Protein AF-A0A6C0BBV5-F1 (afdb_monomer)

Structure (mmCIF, N/CA/C/O backbone):
data_AF-A0A6C0BBV5-F1
#
_entry.id   AF-A0A6C0BBV5-F1
#
loop_
_atom_site.group_PDB
_atom_site.id
_atom_site.type_symbol
_atom_site.label_atom_id
_atom_site.label_alt_id
_atom_site.label_comp_id
_atom_site.label_asym_id
_atom_site.label_entity_id
_atom_site.label_seq_id
_atom_site.pdbx_PDB_ins_code
_atom_site.Cartn_x
_atom_site.Cartn_y
_atom_site.Cartn_z
_atom_site.occupancy
_atom_site.B_iso_or_equiv
_atom_site.auth_seq_id
_atom_site.auth_comp_id
_atom_site.auth_asym_id
_atom_site.auth_atom_id
_atom_site.pdbx_PDB_model_num
ATOM 1 N N . MET A 1 1 ? 24.259 7.865 -43.104 1.00 81.81 1 MET A N 1
ATOM 2 C CA . MET A 1 1 ? 23.096 8.519 -42.465 1.00 81.81 1 MET A CA 1
ATOM 3 C C . MET A 1 1 ? 22.759 7.673 -41.254 1.00 81.81 1 MET A C 1
ATOM 5 O O . MET A 1 1 ? 22.763 6.461 -41.400 1.00 81.81 1 MET A O 1
ATOM 9 N N . THR A 1 2 ? 22.555 8.276 -40.086 1.00 92.31 2 THR A N 1
ATOM 10 C CA . THR A 1 2 ? 22.204 7.536 -38.866 1.00 92.31 2 THR A CA 1
ATOM 11 C C . THR A 1 2 ? 20.707 7.673 -38.637 1.00 92.31 2 THR A C 1
ATOM 13 O O . THR A 1 2 ? 20.188 8.787 -38.585 1.00 92.31 2 THR A O 1
ATOM 16 N N . PHE A 1 3 ? 20.027 6.541 -38.542 1.00 95.75 3 PHE A N 1
ATOM 17 C CA . PHE A 1 3 ? 18.617 6.418 -38.211 1.00 95.75 3 PHE A CA 1
ATOM 18 C C . PHE A 1 3 ? 18.474 6.193 -36.708 1.00 95.75 3 PHE A C 1
ATOM 20 O O . PHE A 1 3 ? 19.293 5.496 -36.109 1.00 95.75 3 PHE A O 1
ATOM 27 N N . THR A 1 4 ? 17.434 6.761 -36.107 1.00 94.31 4 THR A N 1
ATOM 28 C CA . THR A 1 4 ? 17.156 6.642 -34.670 1.00 94.31 4 THR A CA 1
ATOM 29 C C . THR A 1 4 ? 15.691 6.292 -34.490 1.00 94.31 4 THR A C 1
ATOM 31 O O . THR A 1 4 ? 14.823 6.944 -35.074 1.00 94.31 4 THR A O 1
ATOM 34 N N . ALA A 1 5 ? 15.404 5.290 -33.668 1.00 94.00 5 ALA A N 1
ATOM 35 C CA . ALA A 1 5 ? 14.043 4.885 -33.345 1.00 94.00 5 ALA A CA 1
ATOM 36 C C . ALA A 1 5 ? 13.905 4.601 -31.850 1.00 94.00 5 ALA A C 1
ATOM 38 O O . ALA A 1 5 ? 14.873 4.235 -31.183 1.00 94.00 5 ALA A O 1
ATOM 39 N N . SER A 1 6 ? 12.684 4.748 -31.344 1.00 94.06 6 SER A N 1
ATOM 40 C CA . SER A 1 6 ? 12.318 4.401 -29.975 1.00 94.06 6 SER A CA 1
ATOM 41 C C . SER A 1 6 ? 11.154 3.424 -29.995 1.00 94.06 6 SER A C 1
ATOM 43 O O . SER A 1 6 ? 10.250 3.552 -30.821 1.00 94.06 6 SER A O 1
ATOM 45 N N . ALA A 1 7 ? 11.164 2.474 -29.069 1.00 92.88 7 ALA A N 1
ATOM 46 C CA . ALA A 1 7 ? 10.095 1.506 -28.893 1.00 92.88 7 ALA A CA 1
ATOM 47 C C . ALA A 1 7 ? 9.804 1.285 -27.408 1.00 92.88 7 ALA A C 1
ATOM 49 O O . ALA A 1 7 ? 10.636 1.574 -26.547 1.00 92.88 7 ALA A O 1
ATOM 50 N N . SER A 1 8 ? 8.618 0.759 -27.124 1.00 92.12 8 SER A N 1
ATOM 51 C CA . SER A 1 8 ? 8.197 0.315 -25.798 1.00 92.12 8 SER A CA 1
ATOM 52 C C . SER A 1 8 ? 7.705 -1.121 -25.875 1.00 92.12 8 SER A C 1
ATOM 54 O O . SER A 1 8 ? 7.010 -1.470 -26.831 1.00 92.12 8 SER A O 1
ATOM 56 N N . ALA A 1 9 ? 8.019 -1.921 -24.865 1.00 91.38 9 ALA A N 1
ATOM 57 C CA . ALA A 1 9 ? 7.598 -3.309 -24.771 1.00 91.38 9 ALA A CA 1
ATOM 58 C C . ALA A 1 9 ? 7.110 -3.642 -23.357 1.00 91.38 9 ALA A C 1
ATOM 60 O O . ALA A 1 9 ? 7.492 -2.987 -22.383 1.00 91.38 9 ALA A O 1
ATOM 61 N N . ASN A 1 10 ? 6.271 -4.675 -23.271 1.00 89.75 10 ASN A N 1
ATOM 62 C CA . ASN A 1 10 ? 5.798 -5.239 -22.012 1.00 89.75 10 ASN A CA 1
ATOM 63 C C . ASN A 1 10 ? 6.584 -6.515 -21.718 1.00 89.75 10 ASN A C 1
ATOM 65 O O . ASN A 1 10 ? 6.716 -7.373 -22.588 1.00 89.75 10 ASN A O 1
ATOM 69 N N . GLY A 1 11 ? 7.078 -6.640 -20.496 1.00 85.12 11 GLY A N 1
ATOM 70 C CA . GLY A 1 11 ? 7.695 -7.845 -19.972 1.00 85.12 11 GLY A CA 1
ATOM 71 C C . GLY A 1 11 ? 6.807 -8.486 -18.924 1.00 85.12 11 GLY A C 1
ATOM 72 O O . GLY A 1 11 ? 6.028 -7.804 -18.254 1.00 85.12 11 GLY A O 1
ATOM 73 N N . GLU A 1 12 ? 6.933 -9.799 -18.795 1.00 89.31 12 GLU A N 1
ATOM 74 C CA . GLU A 1 12 ? 6.079 -10.625 -17.950 1.00 89.31 12 GLU A CA 1
ATOM 75 C C . GLU A 1 12 ? 6.924 -11.652 -17.195 1.00 89.31 12 GLU A C 1
ATOM 77 O O . GLU A 1 12 ? 7.788 -12.311 -17.773 1.00 89.31 12 GLU A O 1
ATOM 82 N N . ALA A 1 13 ? 6.667 -11.806 -15.900 1.00 85.50 13 ALA A N 1
ATOM 83 C CA . ALA A 1 13 ? 7.263 -12.841 -15.064 1.00 85.50 13 ALA A CA 1
ATOM 84 C C . ALA A 1 13 ? 6.239 -13.342 -14.046 1.00 85.50 13 ALA A C 1
ATOM 86 O O . ALA A 1 13 ? 5.345 -12.603 -13.648 1.00 85.50 13 ALA A O 1
ATOM 87 N N . TYR A 1 14 ? 6.371 -14.588 -13.600 1.00 79.31 14 TYR A N 1
ATOM 88 C CA . TYR A 1 14 ? 5.509 -15.142 -12.557 1.00 79.31 14 TYR A CA 1
ATOM 89 C C . TYR A 1 14 ? 6.258 -15.240 -11.229 1.00 79.31 14 TYR A C 1
ATOM 91 O O . TYR A 1 14 ? 7.427 -15.626 -11.181 1.00 79.31 14 TYR A O 1
ATOM 99 N N . THR A 1 15 ? 5.569 -14.922 -10.137 1.00 76.62 15 THR A N 1
ATOM 100 C CA . THR A 1 15 ? 6.023 -15.257 -8.782 1.00 76.62 15 THR A CA 1
ATOM 101 C C . THR A 1 15 ? 5.904 -16.769 -8.534 1.00 76.62 15 THR A C 1
ATOM 103 O O . THR A 1 15 ? 5.226 -17.483 -9.274 1.00 76.62 15 THR A O 1
ATOM 106 N N . LYS A 1 16 ? 6.524 -17.277 -7.461 1.00 74.06 16 LYS A N 1
ATOM 107 C CA . LYS A 1 16 ? 6.413 -18.680 -7.008 1.00 74.06 16 LYS A CA 1
ATOM 108 C C . LYS A 1 16 ? 4.969 -19.088 -6.693 1.00 74.06 16 LYS A C 1
ATOM 110 O O . LYS A 1 16 ? 4.628 -20.256 -6.818 1.00 74.06 16 LYS A O 1
ATOM 115 N N . GLU A 1 17 ? 4.130 -18.114 -6.349 1.00 70.44 17 GLU A N 1
ATOM 116 C CA . GLU A 1 17 ? 2.695 -18.270 -6.084 1.00 70.44 17 GLU A CA 1
ATOM 117 C C . GLU A 1 17 ? 1.833 -18.130 -7.358 1.00 70.44 17 GLU A C 1
ATOM 119 O O . GLU A 1 17 ? 0.630 -17.890 -7.278 1.00 70.44 17 GLU A O 1
ATOM 124 N N . ASN A 1 18 ? 2.432 -18.248 -8.551 1.00 75.19 18 ASN A N 1
ATOM 125 C CA . ASN A 1 18 ? 1.766 -18.111 -9.853 1.00 75.19 18 ASN A CA 1
ATOM 126 C C . ASN A 1 18 ? 1.055 -16.764 -10.070 1.00 75.19 18 ASN A C 1
ATOM 128 O O . ASN A 1 18 ? 0.044 -16.694 -10.773 1.00 75.19 18 ASN A O 1
ATOM 132 N N . VAL A 1 19 ? 1.595 -15.671 -9.525 1.00 71.94 19 VAL A N 1
ATOM 133 C CA . VAL A 1 19 ? 1.080 -14.330 -9.826 1.00 71.94 19 VAL A CA 1
ATOM 134 C C . VAL A 1 19 ? 1.888 -13.679 -10.938 1.00 71.94 19 VAL A C 1
ATOM 136 O O . VAL A 1 19 ? 3.109 -13.593 -10.847 1.00 71.94 19 VAL A O 1
ATOM 139 N N . LEU A 1 20 ? 1.194 -13.196 -11.969 1.00 77.38 20 LEU A N 1
ATOM 140 C CA . LEU A 1 20 ? 1.792 -12.458 -13.077 1.00 77.38 20 LEU A CA 1
ATOM 141 C C . LEU A 1 20 ? 2.225 -11.054 -12.629 1.00 77.38 20 LEU A C 1
ATOM 143 O O . LEU A 1 20 ? 1.410 -10.265 -12.148 1.00 77.38 20 LEU A O 1
ATOM 147 N N . VAL A 1 21 ? 3.497 -10.744 -12.838 1.00 76.00 21 VAL A N 1
ATOM 148 C CA . VAL A 1 21 ? 4.131 -9.436 -12.675 1.00 76.00 21 VAL A CA 1
ATOM 149 C C . VAL A 1 21 ? 4.452 -8.904 -14.064 1.00 76.00 21 VAL A C 1
ATOM 151 O O . VAL A 1 21 ? 5.111 -9.577 -14.854 1.00 76.00 21 VAL A O 1
ATOM 154 N N . THR A 1 22 ? 3.985 -7.695 -14.362 1.00 81.44 22 THR A N 1
ATOM 155 C CA . THR A 1 22 ? 4.204 -7.047 -15.658 1.00 81.44 22 THR A CA 1
ATOM 156 C C . THR A 1 22 ? 5.032 -5.780 -15.496 1.00 81.44 22 THR A C 1
ATOM 158 O O . THR A 1 22 ? 4.737 -4.965 -14.618 1.00 81.44 22 THR A O 1
ATOM 161 N N . ALA A 1 23 ? 5.999 -5.558 -16.380 1.00 77.38 23 ALA A N 1
ATOM 162 C CA . ALA A 1 23 ? 6.770 -4.320 -16.450 1.00 77.38 23 ALA A CA 1
ATOM 163 C C . ALA A 1 23 ? 6.709 -3.728 -17.859 1.00 77.38 23 ALA A C 1
ATOM 165 O O . ALA A 1 23 ? 6.577 -4.454 -18.839 1.00 77.38 23 ALA A O 1
ATOM 166 N N . VAL A 1 24 ? 6.804 -2.403 -17.964 1.00 86.81 24 VAL A N 1
ATOM 167 C CA . VAL A 1 24 ? 6.844 -1.700 -19.252 1.00 86.81 24 VAL A CA 1
ATOM 168 C C . VAL A 1 24 ? 8.147 -0.928 -19.322 1.00 86.81 24 VAL A C 1
ATOM 170 O O . VAL A 1 24 ? 8.406 -0.095 -18.453 1.00 86.81 24 VAL A O 1
ATOM 173 N N . SER A 1 25 ? 8.932 -1.182 -20.364 1.00 85.00 25 SER A N 1
ATOM 174 C CA . SER A 1 25 ? 10.196 -0.485 -20.604 1.00 85.00 25 SER A CA 1
ATOM 175 C C . SER A 1 25 ? 10.217 0.107 -22.001 1.00 85.00 25 SER A C 1
ATOM 177 O O . SER A 1 25 ? 9.599 -0.412 -22.932 1.00 85.00 25 SER A O 1
ATOM 179 N N . SER A 1 26 ? 10.937 1.214 -22.149 1.00 88.69 26 SER A N 1
ATOM 180 C CA . SER A 1 26 ? 11.172 1.859 -23.436 1.00 88.69 26 SER A CA 1
ATOM 181 C C . SER A 1 26 ? 12.659 2.002 -23.694 1.00 88.69 26 SER A C 1
ATOM 183 O O . SER A 1 26 ? 13.407 2.355 -22.782 1.00 88.69 26 SER A O 1
ATOM 185 N N . ALA A 1 27 ? 13.066 1.801 -24.939 1.00 91.44 27 ALA A N 1
ATOM 186 C CA . ALA A 1 27 ? 14.447 1.948 -25.358 1.00 91.44 27 ALA A CA 1
ATOM 187 C C . ALA A 1 27 ? 14.542 2.731 -26.667 1.00 91.44 27 ALA A C 1
ATOM 189 O O . ALA A 1 27 ? 13.614 2.740 -27.478 1.00 91.44 27 ALA A O 1
ATOM 190 N N . THR A 1 28 ? 15.686 3.381 -26.862 1.00 92.62 28 THR A N 1
ATOM 191 C CA . THR A 1 28 ? 16.035 4.093 -28.093 1.00 92.62 28 THR A CA 1
ATOM 192 C C . THR A 1 28 ? 17.301 3.474 -28.653 1.00 92.62 28 THR A C 1
ATOM 194 O O . THR A 1 28 ? 18.279 3.321 -27.924 1.00 92.62 28 THR A O 1
ATOM 197 N N . ALA A 1 29 ? 17.291 3.143 -29.939 1.00 94.00 29 ALA A N 1
ATOM 198 C CA . ALA A 1 29 ? 18.440 2.583 -30.633 1.00 94.00 29 ALA A CA 1
ATOM 199 C C . ALA A 1 29 ? 18.724 3.349 -31.926 1.00 94.00 29 ALA A C 1
ATOM 201 O O . ALA A 1 29 ? 17.851 4.010 -32.498 1.00 94.00 29 ALA A O 1
ATOM 202 N N . THR A 1 30 ? 19.972 3.257 -32.379 1.00 94.00 30 THR A N 1
ATOM 203 C CA . THR A 1 30 ? 20.426 3.839 -33.639 1.00 94.00 30 THR A CA 1
ATOM 204 C C . THR A 1 30 ? 20.869 2.757 -34.618 1.00 94.00 30 THR A C 1
ATOM 206 O O . THR A 1 30 ? 21.296 1.665 -34.234 1.00 94.00 30 THR A O 1
ATOM 209 N N . SER A 1 31 ? 20.767 3.064 -35.908 1.00 93.94 31 SER A N 1
ATOM 210 C CA . SER A 1 31 ? 21.241 2.213 -36.995 1.00 93.94 31 SER A CA 1
ATOM 211 C C . SER A 1 31 ? 21.831 3.044 -38.123 1.00 93.94 31 SER A C 1
ATOM 213 O O . SER A 1 31 ? 21.355 4.133 -38.425 1.00 93.94 31 SER A O 1
ATOM 215 N N . GLU A 1 32 ? 22.850 2.516 -38.788 1.00 96.44 32 GLU A N 1
ATOM 216 C CA . GLU A 1 32 ? 23.361 3.075 -40.043 1.00 96.44 32 GLU A CA 1
ATOM 217 C C . GLU A 1 32 ? 22.721 2.421 -41.280 1.00 96.44 32 GLU A C 1
ATOM 219 O O . GLU A 1 32 ? 22.976 2.852 -42.403 1.00 96.44 32 GLU A O 1
ATOM 224 N N . ILE A 1 33 ? 21.886 1.393 -41.077 1.00 94.56 33 ILE A N 1
ATOM 225 C CA . ILE A 1 33 ? 21.276 0.575 -42.131 1.00 94.56 33 ILE A CA 1
ATOM 226 C C . ILE A 1 33 ? 19.948 1.190 -42.578 1.00 94.56 33 ILE A C 1
ATOM 228 O O . ILE A 1 33 ? 19.803 1.581 -43.736 1.00 94.56 33 ILE A O 1
ATOM 232 N N . SER A 1 34 ? 18.967 1.276 -41.676 1.00 95.50 34 SER A N 1
ATOM 233 C CA . SER A 1 34 ? 17.632 1.801 -41.976 1.00 95.50 34 SER A CA 1
ATOM 234 C C . SER A 1 34 ? 16.883 2.216 -40.705 1.00 95.50 34 SER A C 1
ATOM 236 O O . SER A 1 34 ? 17.273 1.876 -39.587 1.00 95.50 34 SER A O 1
ATOM 238 N N . GLN A 1 35 ? 15.771 2.935 -40.882 1.00 94.88 35 GLN A N 1
ATOM 239 C CA . GLN A 1 35 ? 14.845 3.247 -39.789 1.00 94.88 35 GLN A CA 1
ATOM 240 C C . GLN A 1 35 ? 14.201 1.986 -39.192 1.00 94.88 35 GLN A C 1
ATOM 242 O O . GLN A 1 35 ? 13.928 1.952 -37.996 1.00 94.88 35 GLN A O 1
ATOM 247 N N . GLU A 1 36 ? 13.975 0.958 -40.010 1.00 96.12 36 GLU A N 1
ATOM 248 C CA . GLU A 1 36 ? 13.363 -0.303 -39.583 1.00 96.12 36 GLU A CA 1
ATOM 249 C C . GLU A 1 36 ? 14.333 -1.141 -38.740 1.00 96.12 36 GLU A C 1
ATOM 251 O O . GLU A 1 36 ? 13.947 -1.623 -37.681 1.00 96.12 36 GLU A O 1
ATOM 256 N N . ASP A 1 37 ? 15.620 -1.179 -39.107 1.00 94.88 37 ASP A N 1
ATOM 257 C CA . ASP A 1 37 ? 16.668 -1.813 -38.290 1.00 94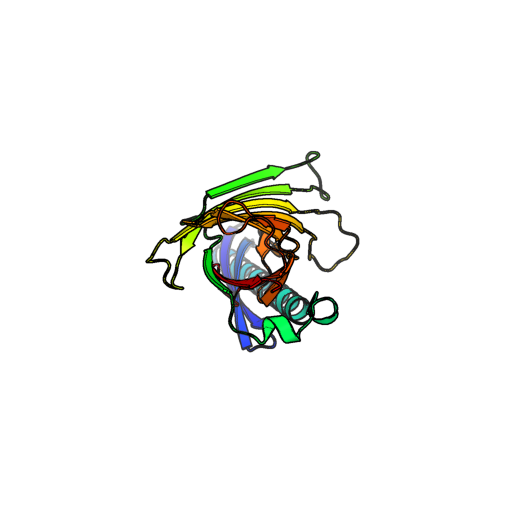.88 37 ASP A CA 1
ATOM 258 C C . ASP A 1 37 ? 16.871 -1.080 -36.949 1.00 94.88 37 ASP A C 1
ATOM 260 O O . ASP A 1 37 ? 17.034 -1.712 -35.905 1.00 94.88 37 ASP A O 1
ATOM 264 N N . ALA A 1 38 ? 16.808 0.260 -36.937 1.00 94.25 38 ALA A N 1
ATOM 265 C CA . ALA A 1 38 ? 16.833 1.023 -35.685 1.00 94.25 38 ALA A CA 1
ATOM 266 C C . ALA A 1 38 ? 15.623 0.696 -34.790 1.00 94.25 38 ALA A C 1
ATOM 268 O O . ALA A 1 38 ? 15.767 0.625 -33.568 1.00 94.25 38 ALA A O 1
ATOM 269 N N . LEU A 1 39 ? 14.439 0.496 -35.382 1.00 95.81 39 LEU A N 1
ATOM 270 C CA . LEU A 1 39 ? 13.219 0.158 -34.648 1.00 95.81 39 LEU A CA 1
ATOM 271 C C . LEU A 1 39 ? 13.269 -1.265 -34.085 1.00 95.81 39 LEU A C 1
ATOM 273 O O . LEU A 1 39 ? 12.932 -1.450 -32.919 1.00 95.81 39 LEU A O 1
ATOM 277 N N . GLU A 1 40 ? 13.731 -2.242 -34.864 1.00 95.75 40 GLU A N 1
ATOM 278 C CA . GLU A 1 40 ? 13.896 -3.628 -34.412 1.00 95.75 40 GLU A CA 1
ATOM 279 C C . GLU A 1 40 ? 14.868 -3.707 -33.227 1.00 95.75 40 GLU A C 1
ATOM 281 O O . GLU A 1 40 ? 14.537 -4.282 -32.188 1.00 95.75 40 GLU A O 1
ATOM 286 N N . LYS A 1 41 ? 16.012 -3.013 -33.312 1.00 95.56 41 LYS A N 1
ATOM 287 C CA . LYS A 1 41 ? 16.967 -2.892 -32.196 1.00 95.56 41 LYS A CA 1
ATOM 288 C C . LYS A 1 41 ? 16.348 -2.241 -30.962 1.00 95.56 41 LYS A C 1
ATOM 290 O O . LYS A 1 41 ? 16.569 -2.711 -29.847 1.00 95.56 41 LYS A O 1
ATOM 295 N N . ALA A 1 42 ? 15.571 -1.172 -31.145 1.00 93.25 42 ALA A N 1
ATOM 296 C CA . ALA A 1 42 ? 14.881 -0.508 -30.043 1.00 93.25 42 ALA A CA 1
ATOM 297 C C . ALA A 1 42 ? 13.826 -1.425 -29.402 1.00 93.25 42 ALA A C 1
ATOM 299 O O . ALA A 1 42 ? 13.708 -1.445 -28.179 1.00 93.25 42 ALA A O 1
ATOM 300 N N . MET A 1 43 ? 13.088 -2.208 -30.198 1.00 95.19 43 MET A N 1
ATOM 301 C CA . MET A 1 43 ? 12.096 -3.170 -29.705 1.00 95.19 43 MET A CA 1
ATOM 302 C C . MET A 1 43 ? 12.744 -4.316 -28.930 1.00 95.19 43 MET A C 1
ATOM 304 O O . MET A 1 43 ? 12.281 -4.628 -27.836 1.00 95.19 43 MET A O 1
ATOM 308 N N . MET A 1 44 ? 13.821 -4.908 -29.454 1.00 94.38 44 MET A N 1
ATOM 309 C CA . MET A 1 44 ? 14.557 -5.973 -28.764 1.00 94.38 44 MET A CA 1
ATOM 310 C C . MET A 1 44 ? 15.081 -5.499 -27.407 1.00 94.38 44 MET A C 1
ATOM 312 O O . MET A 1 44 ? 14.837 -6.154 -26.397 1.00 94.38 44 MET A O 1
ATOM 316 N N . LEU A 1 45 ? 15.724 -4.326 -27.372 1.00 91.81 45 LEU A N 1
ATOM 317 C CA . LEU A 1 45 ? 16.257 -3.754 -26.137 1.00 91.81 45 LEU A CA 1
ATOM 318 C C . LEU A 1 45 ? 15.142 -3.390 -25.144 1.00 91.81 45 LEU A C 1
ATOM 320 O O . LEU A 1 45 ? 15.266 -3.644 -23.949 1.00 91.81 45 LEU A O 1
ATOM 324 N N . ALA A 1 46 ? 14.028 -2.824 -25.622 1.00 89.06 46 ALA A N 1
ATOM 325 C CA . ALA A 1 46 ? 12.876 -2.532 -24.773 1.00 89.06 46 ALA A CA 1
ATOM 326 C C . ALA A 1 46 ? 12.277 -3.814 -24.170 1.00 89.06 46 ALA A C 1
ATOM 328 O O . ALA A 1 46 ? 11.915 -3.815 -22.995 1.00 89.06 46 ALA A O 1
ATOM 329 N N . GLN A 1 47 ? 12.195 -4.899 -24.948 1.00 93.44 47 GLN A N 1
ATOM 330 C CA . GLN A 1 47 ? 11.663 -6.187 -24.500 1.00 93.44 47 GLN A CA 1
ATOM 331 C C . GLN A 1 47 ? 12.575 -6.860 -23.472 1.00 93.44 47 GLN A C 1
ATOM 333 O O . GLN A 1 47 ? 12.081 -7.367 -22.466 1.00 93.44 47 GLN A O 1
ATOM 338 N N . GLU A 1 48 ? 13.889 -6.846 -23.701 1.00 91.00 48 GLU A N 1
ATOM 339 C CA . GLU A 1 48 ? 14.889 -7.359 -22.761 1.00 91.00 48 GLU A CA 1
ATOM 340 C C . GLU A 1 48 ? 14.792 -6.628 -21.418 1.00 91.00 48 GLU A C 1
ATOM 342 O O . GLU A 1 48 ? 14.542 -7.262 -20.394 1.00 91.00 48 GLU A O 1
ATOM 347 N N . LEU A 1 49 ? 14.833 -5.291 -21.432 1.00 84.62 49 LEU A N 1
ATOM 348 C CA . LEU A 1 49 ? 14.712 -4.470 -20.224 1.00 84.62 49 LEU A CA 1
ATOM 349 C C . LEU A 1 49 ? 13.380 -4.677 -19.494 1.00 84.62 49 LEU A C 1
ATOM 351 O O . LEU A 1 49 ? 13.332 -4.654 -18.261 1.00 84.62 49 LEU A O 1
ATOM 355 N N . ALA A 1 50 ? 12.276 -4.829 -20.231 1.00 83.19 50 ALA A N 1
ATOM 356 C CA . ALA A 1 50 ? 10.970 -5.081 -19.632 1.00 83.19 50 ALA A CA 1
ATOM 357 C C . ALA A 1 50 ? 10.926 -6.462 -18.959 1.00 83.19 50 ALA A C 1
ATOM 359 O O . ALA A 1 50 ? 10.425 -6.580 -17.841 1.00 83.19 50 ALA A O 1
ATOM 360 N N . ASN A 1 51 ? 11.490 -7.494 -19.595 1.00 85.62 51 ASN A N 1
ATOM 361 C CA . ASN A 1 51 ? 11.567 -8.842 -19.029 1.00 85.62 51 ASN A CA 1
ATOM 362 C C . ASN A 1 51 ? 12.477 -8.892 -17.799 1.00 85.62 51 ASN A C 1
ATOM 364 O O . ASN A 1 51 ? 12.076 -9.440 -16.775 1.00 85.62 51 ASN A O 1
ATOM 368 N N . GLU A 1 52 ? 13.664 -8.287 -17.861 1.00 82.50 52 GLU A N 1
ATOM 369 C CA . GLU A 1 52 ? 14.577 -8.204 -16.715 1.00 82.50 52 GLU A CA 1
ATOM 370 C C . GLU A 1 52 ? 13.923 -7.502 -15.525 1.00 82.50 52 GLU A C 1
ATOM 372 O 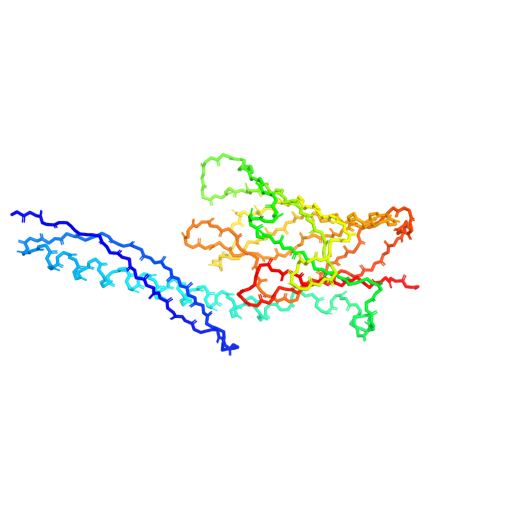O . GLU A 1 52 ? 14.002 -7.992 -14.399 1.00 82.50 52 GLU A O 1
ATOM 377 N N . THR A 1 53 ? 13.213 -6.398 -15.777 1.00 76.12 53 THR A N 1
ATOM 378 C CA . THR A 1 53 ? 12.480 -5.670 -14.731 1.00 76.12 53 THR A CA 1
ATOM 379 C C . THR A 1 53 ? 11.374 -6.535 -14.128 1.00 76.12 53 THR A C 1
ATOM 381 O O . THR A 1 53 ? 11.271 -6.620 -12.908 1.00 76.12 53 THR A O 1
ATOM 384 N N . ALA A 1 54 ? 10.571 -7.213 -14.955 1.00 73.06 54 ALA A N 1
ATOM 385 C CA . ALA A 1 54 ? 9.501 -8.083 -14.469 1.00 73.06 54 ALA A CA 1
ATOM 386 C C . ALA A 1 54 ? 10.051 -9.253 -13.633 1.00 73.06 54 ALA A C 1
ATOM 388 O O . ALA A 1 54 ? 9.499 -9.567 -12.579 1.00 73.06 54 ALA A O 1
ATOM 389 N N . ILE A 1 55 ? 11.158 -9.869 -14.065 1.00 80.38 55 ILE A N 1
ATOM 390 C CA . ILE A 1 55 ? 11.836 -10.954 -13.337 1.00 80.38 55 ILE A CA 1
ATOM 391 C C . ILE A 1 55 ? 12.408 -10.446 -12.012 1.00 80.38 55 ILE A C 1
ATOM 393 O O . ILE A 1 55 ? 12.240 -11.104 -10.985 1.00 80.38 55 ILE A O 1
ATOM 397 N N . TYR A 1 56 ? 13.071 -9.288 -12.021 1.00 76.50 56 TYR A N 1
ATOM 398 C CA . TYR A 1 56 ? 13.592 -8.661 -10.810 1.00 76.50 56 TYR A CA 1
ATOM 399 C C . TYR A 1 56 ? 12.467 -8.389 -9.805 1.00 76.50 56 TYR A C 1
ATOM 401 O O . TYR A 1 56 ? 12.546 -8.852 -8.667 1.00 76.50 56 TYR A O 1
ATOM 409 N N . ASP A 1 57 ? 11.384 -7.739 -10.239 1.00 71.38 57 ASP A N 1
ATOM 410 C CA . ASP A 1 57 ? 10.223 -7.444 -9.394 1.00 71.38 57 ASP A CA 1
ATOM 411 C C . ASP A 1 57 ? 9.582 -8.740 -8.852 1.00 71.38 57 ASP A C 1
ATOM 413 O O . ASP A 1 57 ? 9.266 -8.830 -7.663 1.00 71.38 57 ASP A O 1
ATOM 417 N N . ALA A 1 58 ? 9.446 -9.783 -9.680 1.00 75.56 58 ALA A N 1
ATOM 418 C CA . ALA A 1 58 ? 8.932 -11.084 -9.249 1.00 75.56 58 ALA A CA 1
ATOM 419 C C . ALA A 1 58 ? 9.839 -11.762 -8.207 1.00 75.56 58 ALA A C 1
ATOM 421 O O . ALA A 1 58 ? 9.335 -12.338 -7.241 1.00 75.56 58 ALA A O 1
ATOM 422 N N . ASN A 1 59 ? 11.163 -11.677 -8.360 1.00 75.12 59 ASN A N 1
ATOM 423 C CA . ASN A 1 59 ? 12.122 -12.215 -7.393 1.00 75.12 59 ASN A CA 1
ATOM 424 C C . ASN A 1 59 ? 12.078 -11.460 -6.066 1.00 75.12 59 ASN A C 1
ATOM 426 O O . ASN A 1 59 ? 12.024 -12.101 -5.019 1.00 75.12 59 ASN A O 1
ATOM 430 N N . VAL A 1 60 ? 11.994 -10.131 -6.099 1.00 67.38 60 VAL A N 1
ATOM 431 C CA . VAL A 1 60 ? 11.818 -9.317 -4.890 1.00 67.38 60 VAL A CA 1
ATOM 432 C C . VAL A 1 60 ? 10.511 -9.679 -4.180 1.00 67.38 60 VAL A C 1
ATOM 434 O O . VAL A 1 60 ? 10.509 -9.852 -2.964 1.00 67.38 60 VAL A O 1
ATOM 437 N N . ILE A 1 61 ? 9.403 -9.874 -4.907 1.00 66.50 61 ILE A N 1
ATOM 438 C CA . ILE A 1 61 ? 8.136 -10.343 -4.313 1.00 66.50 61 ILE A CA 1
ATOM 439 C C . ILE A 1 61 ? 8.296 -11.743 -3.700 1.00 66.50 61 ILE A C 1
ATOM 441 O O . ILE A 1 61 ? 7.796 -11.993 -2.604 1.00 66.50 61 ILE A O 1
ATOM 445 N N . ASN A 1 62 ? 8.997 -12.660 -4.370 1.00 69.44 62 ASN A N 1
ATOM 446 C CA . ASN A 1 62 ? 9.259 -14.009 -3.856 1.00 69.44 62 ASN A CA 1
ATOM 447 C C . ASN A 1 62 ? 10.110 -14.000 -2.580 1.00 69.44 62 ASN A C 1
ATOM 449 O O . ASN A 1 62 ? 9.854 -14.775 -1.661 1.00 69.44 62 ASN A O 1
ATOM 453 N N . GLU A 1 63 ? 11.129 -13.146 -2.518 1.00 64.69 63 GLU A N 1
ATOM 454 C CA . GLU A 1 63 ? 11.940 -12.958 -1.315 1.00 64.69 63 GLU A CA 1
ATOM 455 C C . GLU A 1 63 ? 11.095 -12.340 -0.205 1.00 64.69 63 GLU A C 1
ATOM 457 O O . GLU A 1 63 ? 11.070 -12.837 0.917 1.00 64.69 63 GLU A O 1
ATOM 462 N N . ALA A 1 64 ? 10.305 -11.325 -0.522 1.00 56.72 64 ALA A N 1
ATOM 463 C CA . ALA A 1 64 ? 9.551 -10.600 0.478 1.00 56.72 64 ALA A CA 1
ATOM 464 C C . ALA A 1 64 ? 8.345 -11.374 1.040 1.00 56.72 64 ALA A C 1
ATOM 466 O O . ALA A 1 64 ? 8.033 -11.245 2.218 1.00 56.72 64 ALA A O 1
ATOM 467 N N . THR A 1 65 ? 7.709 -12.238 0.245 1.00 56.66 65 THR A N 1
ATOM 468 C CA . THR A 1 65 ? 6.685 -13.188 0.728 1.00 56.66 65 THR A CA 1
ATOM 469 C C . THR A 1 65 ? 7.275 -14.294 1.606 1.00 56.66 65 THR A C 1
ATOM 471 O O . THR A 1 65 ? 6.572 -14.832 2.458 1.00 56.66 65 THR A O 1
ATOM 474 N N . SER A 1 66 ? 8.568 -14.608 1.453 1.00 53.31 66 SER A N 1
ATOM 475 C CA . SER A 1 66 ? 9.289 -15.517 2.357 1.00 53.31 66 SER A CA 1
ATOM 476 C C . SER A 1 66 ? 9.725 -14.850 3.668 1.00 53.31 66 SER A C 1
ATOM 478 O O . SER A 1 66 ? 9.957 -15.534 4.666 1.00 53.31 66 SER A O 1
ATOM 480 N N . ILE A 1 67 ? 9.765 -13.515 3.697 1.00 48.09 67 ILE A N 1
ATOM 481 C CA . ILE A 1 67 ? 9.971 -12.712 4.901 1.00 48.09 67 ILE A CA 1
ATOM 482 C C . ILE A 1 67 ? 8.620 -12.603 5.630 1.00 48.09 67 ILE A C 1
ATOM 484 O O . ILE A 1 67 ? 7.914 -11.600 5.578 1.00 48.09 67 ILE A O 1
ATOM 488 N N . SER A 1 68 ? 8.237 -13.675 6.325 1.00 46.81 68 SER A N 1
ATOM 489 C CA . SER A 1 68 ? 7.218 -13.616 7.379 1.00 46.81 68 SER A CA 1
ATOM 490 C C . SER A 1 68 ? 7.807 -12.831 8.553 1.00 46.81 68 SER A C 1
ATOM 492 O O . SER A 1 68 ? 8.404 -13.416 9.456 1.00 46.81 68 SER A O 1
ATOM 494 N N . THR A 1 69 ? 7.708 -11.503 8.533 1.00 49.03 69 THR A N 1
ATOM 495 C CA . THR A 1 69 ? 8.535 -10.667 9.415 1.00 49.03 69 THR A CA 1
ATOM 496 C C . THR A 1 69 ? 8.145 -10.623 10.879 1.00 49.03 69 THR A C 1
ATOM 498 O O . THR A 1 69 ? 8.894 -10.008 11.619 1.00 49.03 69 THR A O 1
ATOM 501 N N . ASP A 1 70 ? 7.042 -11.215 11.349 1.00 47.44 70 ASP A N 1
ATOM 502 C CA . ASP A 1 70 ? 6.691 -10.983 12.759 1.00 47.44 70 ASP A CA 1
ATOM 503 C C . ASP A 1 70 ? 5.745 -11.991 13.426 1.00 47.44 70 ASP A C 1
ATOM 505 O O . ASP A 1 70 ? 5.351 -11.768 14.560 1.00 47.44 70 ASP A O 1
ATOM 509 N N . LEU A 1 71 ? 5.367 -13.123 12.826 1.00 48.22 71 LEU A N 1
ATOM 510 C CA . LEU A 1 71 ? 4.417 -14.024 13.510 1.00 48.22 71 LEU A CA 1
ATOM 511 C C . LEU A 1 71 ? 4.951 -14.593 14.841 1.00 48.22 71 LEU A C 1
ATOM 513 O O . LEU A 1 71 ? 4.161 -14.822 15.749 1.00 48.22 71 LEU A O 1
ATOM 517 N N . GLU A 1 72 ? 6.268 -14.758 14.997 1.00 45.47 72 GLU A N 1
ATOM 518 C CA . GLU A 1 72 ? 6.870 -15.325 16.218 1.00 45.47 72 GLU A CA 1
ATOM 519 C C . GLU A 1 72 ? 6.887 -14.355 17.417 1.00 45.47 72 GLU A C 1
ATOM 521 O O . GLU A 1 72 ? 6.895 -14.800 18.564 1.00 45.47 72 GLU A O 1
ATOM 526 N N . ASN A 1 73 ? 6.851 -13.037 17.178 1.00 47.47 73 ASN A N 1
ATOM 527 C CA . ASN A 1 73 ? 6.874 -12.014 18.238 1.00 47.47 73 ASN A CA 1
ATOM 528 C C . ASN A 1 73 ? 5.481 -11.638 18.754 1.00 47.47 73 ASN A C 1
ATOM 530 O O . ASN A 1 73 ? 5.348 -10.963 19.779 1.00 47.47 73 ASN A O 1
ATOM 534 N N . TYR A 1 74 ? 4.437 -12.038 18.035 1.00 53.28 74 TYR A N 1
ATOM 535 C CA . TYR A 1 74 ? 3.061 -11.734 18.382 1.00 53.28 74 TYR A CA 1
ATOM 536 C C . TYR A 1 74 ? 2.380 -13.002 18.876 1.00 53.28 74 TYR A C 1
ATOM 538 O O . TYR A 1 74 ? 2.636 -14.103 18.402 1.00 53.28 74 TYR A O 1
ATOM 546 N N . ASN A 1 75 ? 1.498 -12.855 19.860 1.00 57.28 75 ASN A N 1
ATOM 547 C CA . ASN A 1 75 ? 0.768 -13.992 20.395 1.00 57.28 75 ASN A CA 1
ATOM 548 C C . ASN A 1 75 ? -0.233 -14.493 19.336 1.00 57.28 75 ASN A C 1
ATOM 550 O O . ASN A 1 75 ? -1.347 -13.975 19.249 1.00 57.28 75 ASN A O 1
ATOM 554 N N . VAL A 1 76 ? 0.187 -15.457 18.507 1.00 54.19 76 VAL A N 1
ATOM 555 C CA . VAL A 1 76 ? -0.539 -15.974 17.327 1.00 54.19 76 VAL A CA 1
ATOM 556 C C . VAL A 1 76 ? -1.986 -16.355 17.662 1.00 54.19 76 VAL A C 1
ATOM 558 O O . VAL A 1 76 ? -2.899 -16.077 16.894 1.00 54.19 76 VAL A O 1
ATOM 561 N N . THR A 1 77 ? -2.249 -16.838 18.878 1.00 55.62 77 THR A N 1
ATOM 562 C CA . THR A 1 77 ? -3.611 -17.171 19.328 1.00 55.62 77 THR A CA 1
ATOM 563 C C . THR A 1 77 ? -4.596 -15.991 19.301 1.00 55.62 77 THR A C 1
ATOM 565 O O . THR A 1 77 ? -5.806 -16.201 19.274 1.00 55.62 77 THR A O 1
ATOM 568 N N . GLN A 1 78 ? -4.115 -14.742 19.336 1.00 61.66 78 GLN A N 1
ATOM 569 C CA . GLN A 1 78 ? -4.969 -13.552 19.303 1.00 61.66 78 GLN A CA 1
ATOM 570 C C . GLN A 1 78 ? -5.456 -13.210 17.886 1.00 61.66 78 GLN A C 1
ATOM 572 O O . GLN A 1 78 ? -6.561 -12.690 17.744 1.00 61.66 78 GLN A O 1
ATOM 577 N N . ILE A 1 79 ? -4.671 -13.522 16.848 1.00 65.62 79 ILE A N 1
ATOM 578 C CA . ILE A 1 79 ? -5.047 -13.277 15.444 1.00 65.62 79 ILE A CA 1
ATOM 579 C C . ILE A 1 79 ? -5.938 -14.383 14.860 1.00 65.62 79 ILE A C 1
ATOM 581 O O . ILE A 1 79 ? -6.569 -14.163 13.831 1.00 65.62 79 ILE A O 1
ATOM 585 N N . ASP A 1 80 ? -6.048 -15.527 15.541 1.00 69.75 80 ASP A N 1
ATOM 586 C CA . ASP A 1 80 ? -6.981 -16.608 15.187 1.00 69.75 80 ASP A CA 1
ATOM 587 C C . ASP A 1 80 ? -8.435 -16.314 15.621 1.00 69.75 80 ASP A C 1
ATOM 589 O O . ASP A 1 80 ? -9.371 -17.024 15.249 1.00 69.75 80 ASP A O 1
ATOM 593 N N . SER A 1 81 ? -8.648 -15.263 16.420 1.00 73.69 81 SER A N 1
ATOM 594 C CA . SER A 1 81 ? -9.981 -14.776 16.795 1.00 73.69 81 SER A CA 1
ATOM 595 C C . SER A 1 81 ? -10.537 -13.809 15.741 1.00 73.69 81 SER A C 1
ATOM 597 O O . SER A 1 81 ? -9.760 -13.177 15.034 1.00 73.69 81 SER A O 1
ATOM 599 N N . PRO A 1 82 ? -11.866 -13.610 15.638 1.00 87.50 82 PRO A N 1
ATOM 600 C CA . PRO A 1 82 ? -12.419 -12.552 14.794 1.00 87.50 82 PRO A CA 1
ATOM 601 C C . PRO A 1 82 ? -11.875 -11.175 15.188 1.00 87.50 82 PRO A C 1
ATOM 603 O O . PRO A 1 82 ? -11.751 -10.872 16.376 1.00 87.50 82 PRO A O 1
ATOM 606 N N . ALA A 1 83 ? -11.592 -10.334 14.193 1.00 92.25 83 ALA A N 1
ATOM 607 C CA . ALA A 1 83 ? -11.133 -8.970 14.428 1.00 92.25 83 ALA A CA 1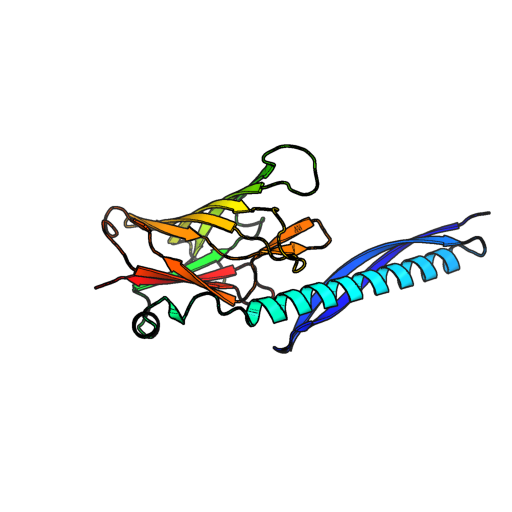
ATOM 608 C C . ALA A 1 83 ? -12.204 -8.138 15.149 1.00 92.25 83 ALA A C 1
ATOM 610 O O . ALA A 1 83 ? -13.393 -8.226 14.833 1.00 92.25 83 ALA A O 1
ATOM 611 N N . ASP A 1 84 ? -11.781 -7.281 16.079 1.00 93.19 84 ASP A N 1
ATOM 612 C CA . ASP A 1 84 ? -12.676 -6.329 16.742 1.00 93.19 84 ASP A CA 1
ATOM 613 C C . ASP A 1 84 ? -13.123 -5.222 15.773 1.00 93.19 84 ASP A C 1
ATOM 615 O O . ASP A 1 84 ? -14.226 -4.683 15.894 1.00 93.19 84 ASP A O 1
ATOM 619 N N . ILE A 1 85 ? -12.264 -4.875 14.804 1.00 94.50 85 ILE A N 1
ATOM 620 C CA . ILE A 1 85 ? -12.562 -3.937 13.714 1.00 94.50 85 ILE A CA 1
ATOM 621 C C . ILE A 1 85 ? -11.921 -4.439 12.419 1.00 94.50 85 ILE A C 1
ATOM 623 O O . ILE A 1 85 ? -10.733 -4.758 12.406 1.00 94.50 85 ILE A O 1
ATOM 627 N N . SER A 1 86 ? -12.682 -4.403 11.324 1.00 96.31 86 SER A N 1
ATOM 628 C CA . SER A 1 86 ? -12.201 -4.657 9.962 1.00 96.31 86 SER A CA 1
ATOM 629 C C . SER A 1 86 ? -12.569 -3.506 9.027 1.00 96.31 86 SER A C 1
ATOM 631 O O . SER A 1 86 ? -13.658 -2.940 9.141 1.00 96.31 86 SER A O 1
ATOM 633 N N . PHE A 1 87 ? -11.677 -3.157 8.101 1.00 97.56 87 PHE A N 1
ATOM 634 C CA . PHE A 1 87 ? -11.906 -2.115 7.095 1.00 97.56 87 PHE A CA 1
ATOM 635 C C . PHE A 1 87 ? -10.941 -2.236 5.910 1.00 97.56 87 PHE A C 1
ATOM 637 O O . PHE A 1 87 ? -9.996 -3.023 5.928 1.00 97.56 87 PHE A O 1
ATOM 644 N N . TYR A 1 88 ? -11.163 -1.410 4.891 1.00 97.94 88 TYR A N 1
ATOM 645 C CA . TYR A 1 88 ? -10.324 -1.308 3.703 1.00 97.94 88 TYR A CA 1
ATOM 646 C C . TYR A 1 88 ? -9.787 0.112 3.529 1.00 97.94 88 TYR A C 1
ATOM 648 O O . TYR A 1 88 ? -10.456 1.098 3.857 1.00 97.94 88 TYR A O 1
ATOM 656 N N . TYR A 1 89 ? -8.573 0.226 3.001 1.00 96.31 89 TYR A N 1
ATOM 657 C CA . TYR A 1 89 ? -7.968 1.500 2.608 1.00 96.31 89 TYR A CA 1
ATOM 658 C C . TYR A 1 89 ? -7.011 1.289 1.436 1.00 96.31 89 TYR A C 1
ATOM 660 O O . TYR A 1 89 ? -6.570 0.174 1.194 1.00 96.31 89 TYR A O 1
ATOM 668 N N . THR A 1 90 ? -6.690 2.339 0.682 1.00 94.12 90 THR A N 1
ATOM 669 C CA . THR A 1 90 ? -5.859 2.218 -0.528 1.00 94.12 90 THR A CA 1
ATOM 670 C C . THR A 1 90 ? -4.792 3.297 -0.585 1.00 94.12 90 THR A C 1
ATOM 672 O O . THR A 1 90 ? -5.012 4.416 -0.121 1.00 94.12 90 THR A O 1
ATOM 675 N N . THR A 1 91 ? -3.646 2.989 -1.186 1.00 89.25 91 THR A N 1
ATOM 676 C CA . THR A 1 91 ? -2.615 3.982 -1.531 1.00 89.25 91 THR A CA 1
ATOM 677 C C . THR A 1 91 ? -2.751 4.517 -2.961 1.00 89.25 91 THR A C 1
ATOM 679 O O . THR A 1 91 ? -1.873 5.243 -3.420 1.00 89.25 91 THR A O 1
ATOM 682 N N . ASN A 1 92 ? -3.836 4.188 -3.673 1.00 88.19 92 ASN A N 1
ATOM 683 C CA . ASN A 1 92 ? -4.093 4.671 -5.028 1.00 88.19 92 ASN A CA 1
ATOM 684 C C . ASN A 1 92 ? -4.140 6.204 -5.080 1.00 88.19 92 ASN A C 1
ATOM 686 O O . ASN A 1 92 ? -4.955 6.830 -4.400 1.00 88.19 92 ASN A O 1
ATOM 690 N N . LYS A 1 93 ? -3.335 6.810 -5.957 1.00 84.44 93 LYS A N 1
ATOM 691 C CA . LYS A 1 93 ? -3.253 8.270 -6.143 1.00 84.44 93 LYS A CA 1
ATOM 692 C C . LYS A 1 93 ? -4.570 8.944 -6.557 1.00 84.44 93 LYS A C 1
ATOM 694 O O . LYS A 1 93 ? -4.712 10.149 -6.392 1.00 84.44 93 LYS A O 1
ATOM 699 N N . ASN A 1 94 ? -5.519 8.189 -7.111 1.00 88.38 94 ASN A N 1
ATOM 700 C CA . ASN A 1 94 ? -6.834 8.702 -7.503 1.00 88.38 94 ASN A CA 1
ATOM 701 C C . ASN A 1 94 ? -7.807 8.789 -6.312 1.00 88.38 94 ASN A C 1
ATOM 703 O O . ASN A 1 94 ? -8.847 9.435 -6.417 1.00 88.38 94 ASN A O 1
ATOM 707 N N . VAL A 1 95 ? -7.489 8.133 -5.191 1.00 89.94 95 VAL A N 1
ATOM 708 C CA . VAL A 1 95 ? -8.331 8.062 -3.982 1.00 89.94 95 VAL A CA 1
ATOM 709 C C . VAL A 1 95 ? -7.653 8.727 -2.780 1.00 89.94 95 VAL A C 1
ATOM 711 O O . VAL A 1 95 ? -8.325 9.298 -1.920 1.00 89.94 95 VAL A O 1
ATOM 714 N N . THR A 1 96 ? -6.325 8.668 -2.736 1.00 92.94 96 THR A N 1
ATOM 715 C CA . THR A 1 96 ? -5.476 9.062 -1.612 1.00 92.94 96 THR A CA 1
ATOM 716 C C . THR A 1 96 ? -4.564 10.204 -2.037 1.00 92.94 96 THR A C 1
ATOM 718 O O . THR A 1 96 ? -3.977 10.170 -3.119 1.00 92.94 96 THR A O 1
ATOM 721 N N . SER A 1 97 ? -4.415 11.214 -1.177 1.00 92.81 97 SER A N 1
ATOM 722 C CA . SER A 1 97 ? -3.419 12.262 -1.401 1.00 92.81 97 SER A CA 1
ATOM 723 C C . SER A 1 97 ? -2.051 11.808 -0.902 1.00 92.81 97 SER A C 1
ATOM 725 O O . SER A 1 97 ? -1.946 11.114 0.112 1.00 92.81 97 SER A O 1
ATOM 727 N N . PHE A 1 98 ? -1.008 12.199 -1.630 1.00 91.31 98 PHE A N 1
ATOM 728 C CA . PHE A 1 98 ? 0.374 11.826 -1.367 1.00 91.31 98 PHE A CA 1
ATOM 729 C C . PHE A 1 98 ? 1.273 13.052 -1.468 1.00 91.31 98 PHE A C 1
ATOM 731 O O . PHE A 1 98 ? 1.205 13.804 -2.442 1.00 91.31 98 PHE A O 1
ATOM 738 N N . THR A 1 99 ? 2.143 13.231 -0.479 1.00 90.50 99 THR A N 1
ATOM 739 C CA . THR A 1 99 ? 3.251 14.185 -0.562 1.00 90.50 99 THR A CA 1
ATOM 740 C C . THR A 1 99 ? 4.552 13.512 -0.154 1.00 90.50 99 THR A C 1
ATOM 742 O O . THR A 1 99 ? 4.574 12.657 0.734 1.00 90.50 99 THR A O 1
ATOM 745 N N . GLN A 1 100 ? 5.642 13.909 -0.808 1.00 87.50 100 GLN A N 1
ATOM 746 C CA . GLN A 1 100 ? 6.982 13.428 -0.509 1.00 87.50 100 GLN A CA 1
ATOM 747 C C . GLN A 1 100 ? 7.957 14.594 -0.431 1.00 87.50 100 GLN A C 1
ATOM 749 O O . GLN A 1 100 ? 8.028 15.424 -1.337 1.00 87.50 100 GLN A O 1
ATOM 754 N N . THR A 1 101 ? 8.755 14.588 0.629 1.00 85.69 101 THR A N 1
ATOM 755 C CA . THR A 1 101 ? 9.875 15.498 0.831 1.00 85.69 101 THR A CA 1
ATOM 756 C C . THR A 1 101 ? 11.152 14.677 0.898 1.00 85.69 101 THR A C 1
ATOM 758 O O . THR A 1 101 ? 11.295 13.792 1.745 1.00 85.69 101 THR A O 1
ATOM 761 N N . LYS A 1 102 ? 12.098 14.980 0.008 1.00 82.06 102 LYS A N 1
ATOM 762 C CA . LYS A 1 102 ? 13.453 14.431 0.081 1.00 82.06 102 LYS A CA 1
ATOM 763 C C . LYS A 1 102 ? 14.152 15.007 1.305 1.00 82.06 102 LYS A C 1
ATOM 765 O O . LYS A 1 102 ? 14.212 16.227 1.462 1.00 82.06 102 LYS A O 1
ATOM 770 N N . LEU A 1 103 ? 14.669 14.144 2.167 1.00 75.81 103 LEU A N 1
ATOM 771 C CA . LEU A 1 103 ? 15.461 14.552 3.317 1.00 75.81 103 LEU A CA 1
ATOM 772 C C . LEU A 1 103 ? 16.951 14.457 2.965 1.00 75.81 103 LEU A C 1
ATOM 774 O O . LEU A 1 103 ? 17.383 13.507 2.321 1.00 75.81 103 LEU A O 1
ATOM 778 N N . TYR A 1 104 ? 17.728 15.434 3.436 1.00 69.88 104 TYR A N 1
ATOM 779 C CA . TYR A 1 104 ? 19.199 15.441 3.398 1.00 69.88 104 TYR A CA 1
ATOM 780 C C . TYR A 1 104 ? 19.891 15.591 2.019 1.00 69.88 104 TYR A C 1
ATOM 782 O O . TYR A 1 104 ? 21.092 15.361 1.928 1.00 69.88 104 TYR A O 1
ATOM 790 N N . GLY A 1 105 ? 19.201 16.110 0.992 1.00 54.38 105 GLY A N 1
ATOM 791 C CA . GLY A 1 105 ? 19.829 16.633 -0.242 1.00 54.38 105 GLY A CA 1
ATOM 792 C C . GLY A 1 105 ? 20.241 15.588 -1.297 1.00 54.38 105 GLY A C 1
ATOM 793 O O . GLY A 1 105 ? 20.183 14.395 -1.051 1.00 54.38 105 GLY A O 1
ATOM 794 N N . SER A 1 106 ? 20.622 16.054 -2.494 1.00 47.03 106 SER A N 1
ATOM 795 C CA . SER A 1 106 ? 20.815 15.265 -3.729 1.00 47.03 106 SER 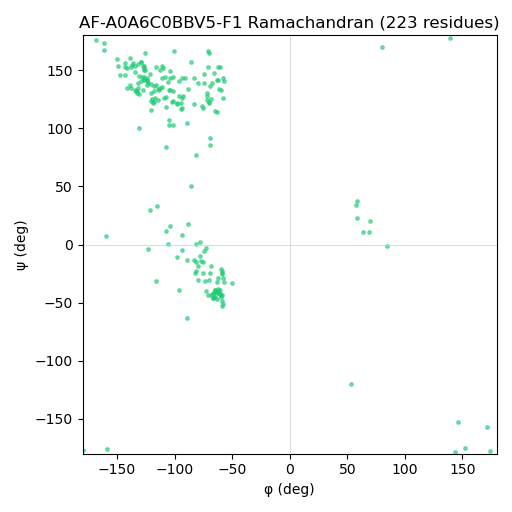A CA 1
ATOM 796 C C . SER A 1 106 ? 21.938 14.202 -3.668 1.00 47.03 106 SER A C 1
ATOM 798 O O . SER A 1 106 ? 23.110 14.580 -3.623 1.00 47.03 106 SER A O 1
ATOM 800 N N . GLY A 1 107 ? 21.612 12.902 -3.741 1.00 52.19 107 GLY A N 1
ATOM 801 C CA . GLY A 1 107 ? 22.557 11.768 -3.760 1.00 52.19 107 GLY A CA 1
ATOM 802 C C . GLY A 1 107 ? 21.909 10.365 -3.696 1.00 52.19 107 GLY A C 1
ATOM 803 O O . GLY A 1 107 ? 20.690 10.219 -3.680 1.00 52.19 107 GLY A O 1
ATOM 804 N N . SER A 1 108 ? 22.718 9.295 -3.665 1.00 53.31 108 SER A N 1
ATOM 805 C CA . SER A 1 108 ? 22.241 7.893 -3.715 1.00 53.31 108 SER A CA 1
ATOM 806 C C . SER A 1 108 ? 21.624 7.362 -2.410 1.00 53.31 108 SER A C 1
ATOM 808 O O . SER A 1 108 ? 20.925 6.352 -2.456 1.00 53.31 108 SER A O 1
ATOM 810 N N . ASN A 1 109 ? 21.823 8.052 -1.277 1.00 58.03 109 ASN A N 1
ATOM 811 C CA . ASN A 1 109 ? 21.452 7.592 0.074 1.00 58.03 109 ASN A CA 1
ATOM 812 C C . ASN A 1 109 ? 20.355 8.462 0.735 1.00 58.03 109 ASN A C 1
ATOM 814 O O . ASN A 1 109 ? 20.357 8.714 1.940 1.00 58.03 109 ASN A O 1
ATOM 818 N N . GLU A 1 110 ? 19.437 8.995 -0.072 1.00 69.31 110 GLU A N 1
ATOM 819 C CA . GLU A 1 110 ? 18.389 9.930 0.361 1.00 69.31 110 GLU A CA 1
ATOM 820 C C . GLU A 1 110 ? 17.228 9.256 1.103 1.00 69.31 110 GLU A C 1
ATOM 822 O O . GLU A 1 110 ? 16.472 8.483 0.512 1.00 69.31 110 GLU A O 1
ATOM 827 N N . SER A 1 111 ? 16.995 9.634 2.362 1.00 77.12 111 SER A N 1
ATOM 828 C CA . SER A 1 111 ? 15.747 9.274 3.046 1.00 77.12 111 SER A CA 1
ATOM 829 C C . SER A 1 111 ? 14.574 10.111 2.525 1.00 77.12 111 SER A C 1
ATOM 831 O O . SER A 1 111 ? 14.731 11.284 2.187 1.00 77.12 111 SER A O 1
ATOM 833 N N . ASN A 1 112 ? 13.376 9.534 2.481 1.00 84.50 112 ASN A N 1
ATOM 834 C CA . ASN A 1 112 ? 12.175 10.221 2.002 1.00 84.50 112 ASN A CA 1
ATOM 835 C C . ASN A 1 112 ? 11.136 10.308 3.115 1.00 84.50 112 ASN A C 1
ATOM 837 O O . ASN A 1 112 ? 10.687 9.275 3.608 1.00 84.50 112 ASN A O 1
ATOM 841 N N . LEU A 1 113 ? 10.720 11.524 3.473 1.00 87.81 113 LEU A N 1
ATOM 842 C CA . LEU A 1 113 ? 9.531 11.734 4.295 1.00 87.81 113 LEU A CA 1
ATOM 843 C C . LEU A 1 113 ? 8.311 11.698 3.383 1.00 87.81 113 LEU A C 1
ATOM 845 O O . LEU A 1 113 ? 8.199 12.507 2.463 1.00 87.81 113 LEU A O 1
ATOM 849 N N . GLN A 1 114 ? 7.396 10.777 3.641 1.00 89.94 114 GLN A N 1
ATOM 850 C CA . GLN A 1 114 ? 6.169 10.613 2.880 1.00 89.94 114 GLN A CA 1
ATOM 851 C C . GLN A 1 114 ? 4.964 10.791 3.793 1.00 89.94 114 GLN A C 1
ATOM 853 O O . GLN A 1 114 ? 4.933 10.258 4.906 1.00 89.94 114 GLN A O 1
ATOM 858 N N . THR A 1 115 ? 3.950 11.500 3.302 1.00 92.25 115 THR A N 1
ATOM 859 C CA . THR A 1 115 ? 2.638 11.521 3.943 1.00 92.25 115 THR A CA 1
ATOM 860 C C . THR A 1 115 ? 1.554 11.078 2.979 1.00 92.25 115 THR A C 1
ATOM 862 O O . THR A 1 115 ? 1.561 11.437 1.800 1.00 92.25 115 THR A O 1
ATOM 865 N N . PHE A 1 116 ? 0.625 10.286 3.501 1.00 93.94 116 PHE A N 1
ATOM 866 C CA . PHE A 1 116 ? -0.550 9.807 2.792 1.00 93.94 116 PHE A CA 1
ATOM 867 C C . PHE A 1 116 ? -1.786 10.137 3.610 1.00 93.94 116 PHE A C 1
ATOM 869 O O . PHE A 1 116 ? -1.760 10.051 4.839 1.00 93.94 116 PHE A O 1
ATOM 876 N N . ASN A 1 117 ? -2.886 10.471 2.950 1.00 95.94 117 ASN A N 1
ATOM 877 C CA . ASN A 1 117 ? -4.183 10.505 3.60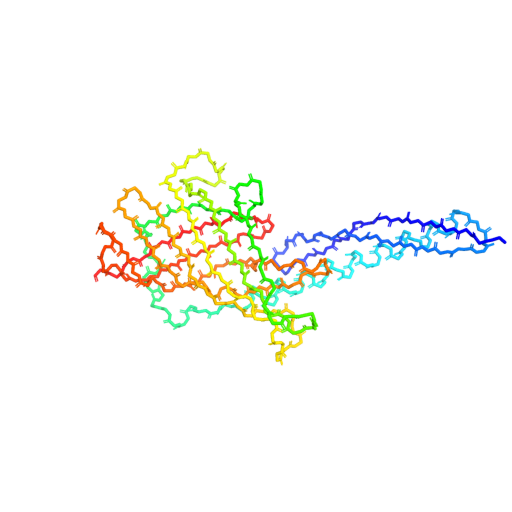7 1.00 95.94 117 ASN A CA 1
ATOM 878 C C . ASN A 1 117 ? -5.300 10.123 2.639 1.00 95.94 117 ASN A C 1
ATOM 880 O O . ASN A 1 117 ? -5.246 10.413 1.445 1.00 95.94 117 ASN A O 1
ATOM 884 N N . GLY A 1 118 ? -6.320 9.458 3.161 1.00 97.06 118 GLY A N 1
ATOM 885 C CA . GLY A 1 118 ? -7.407 8.975 2.328 1.00 97.06 118 GLY A CA 1
ATOM 886 C C . GLY A 1 118 ? -8.611 8.497 3.129 1.00 97.06 118 GLY A C 1
ATOM 887 O O . GLY A 1 118 ? -8.595 8.497 4.362 1.00 97.06 118 GLY A O 1
ATOM 888 N N . PRO A 1 119 ? -9.689 8.115 2.440 1.00 97.75 119 PRO A N 1
ATOM 889 C CA . PRO A 1 119 ? -10.865 7.509 3.055 1.00 97.75 119 PRO A CA 1
ATOM 890 C C . PRO A 1 119 ? -10.607 6.078 3.561 1.00 97.75 119 PRO A C 1
ATOM 892 O O . PRO A 1 119 ? -9.764 5.356 3.031 1.00 97.75 119 PRO A O 1
ATOM 895 N N . LEU A 1 120 ? -11.371 5.680 4.581 1.00 97.50 120 LEU A N 1
ATOM 896 C CA . LEU A 1 120 ? -11.546 4.292 5.019 1.00 97.50 120 LEU A CA 1
ATOM 897 C C . LEU A 1 120 ? -12.878 3.759 4.512 1.00 97.50 120 LEU A C 1
ATOM 899 O O . LEU A 1 120 ? -13.868 4.498 4.528 1.00 97.50 120 LEU A O 1
ATOM 903 N N . PHE A 1 121 ? -12.918 2.484 4.144 1.00 98.06 121 PHE A N 1
ATOM 904 C CA . PHE A 1 121 ? -14.087 1.841 3.554 1.00 98.06 121 PHE A CA 1
ATOM 905 C C . PHE A 1 121 ? -14.496 0.571 4.294 1.00 98.06 121 PHE A C 1
ATOM 907 O O . PHE A 1 121 ? -13.665 -0.088 4.919 1.00 98.06 121 PHE A O 1
ATOM 914 N N . LEU A 1 122 ? -15.782 0.233 4.215 1.00 96.50 122 LEU A N 1
ATOM 915 C CA . LEU A 1 122 ? -16.318 -1.014 4.765 1.00 96.50 122 LEU A CA 1
ATOM 916 C C . LEU A 1 122 ? -16.111 -2.208 3.822 1.00 96.50 122 LEU A C 1
ATOM 918 O O . LEU A 1 122 ? -16.060 -3.347 4.276 1.00 96.50 122 LEU A O 1
ATOM 922 N N . ASP A 1 123 ? -15.980 -1.946 2.523 1.00 95.12 123 ASP A N 1
ATOM 923 C CA . ASP A 1 123 ? -15.937 -2.945 1.460 1.00 95.12 123 ASP A CA 1
ATOM 924 C C . ASP A 1 123 ? -14.718 -2.781 0.540 1.00 95.12 123 ASP A C 1
ATOM 926 O O . ASP A 1 123 ? -14.198 -1.680 0.342 1.00 95.12 123 ASP A O 1
ATOM 930 N N . ALA A 1 124 ? -14.301 -3.890 -0.076 1.00 92.94 124 ALA A N 1
ATOM 931 C CA . ALA A 1 124 ? -13.172 -3.931 -1.005 1.00 92.94 124 ALA A CA 1
ATOM 932 C C . ALA A 1 124 ? -13.431 -3.181 -2.326 1.00 92.94 124 ALA A C 1
ATOM 934 O O . ALA A 1 124 ? -12.480 -2.831 -3.016 1.00 92.94 124 ALA A O 1
ATOM 935 N N . ALA A 1 125 ? -14.695 -2.909 -2.677 1.00 93.88 125 ALA A N 1
ATOM 936 C CA . ALA A 1 125 ? -15.046 -2.107 -3.851 1.00 93.88 125 ALA A CA 1
ATOM 937 C C . ALA A 1 125 ? -14.945 -0.591 -3.586 1.00 93.88 125 ALA A C 1
ATOM 939 O O . ALA A 1 125 ? -15.182 0.209 -4.491 1.00 93.88 125 ALA A O 1
ATOM 940 N N . LEU A 1 126 ? -14.554 -0.194 -2.367 1.00 95.31 126 LEU A N 1
ATOM 941 C CA . LEU A 1 126 ? -14.335 1.191 -1.948 1.00 95.31 126 LEU A CA 1
ATOM 942 C C . LEU A 1 126 ? -15.586 2.071 -2.104 1.00 95.31 126 LEU A C 1
AT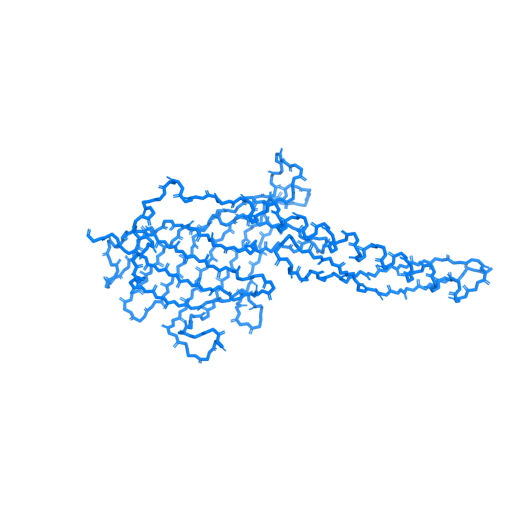OM 944 O O . LEU A 1 126 ? -15.500 3.250 -2.461 1.00 95.31 126 LEU A O 1
ATOM 948 N N . THR A 1 127 ? -16.764 1.509 -1.832 1.00 95.75 127 THR A N 1
ATOM 949 C CA . THR A 1 127 ? -18.042 2.199 -2.059 1.00 95.75 127 THR A CA 1
ATOM 950 C C . THR A 1 127 ? -18.584 2.876 -0.803 1.00 95.75 127 THR A C 1
ATOM 952 O O . THR A 1 127 ? -19.062 4.013 -0.869 1.00 95.75 127 THR A O 1
ATOM 955 N N . GLN A 1 128 ? -18.461 2.243 0.365 1.00 96.88 128 GLN A N 1
ATOM 956 C CA . GLN A 1 128 ? -19.004 2.754 1.620 1.00 96.88 128 GLN A CA 1
ATOM 957 C C . GLN A 1 128 ? -17.912 3.331 2.522 1.00 96.88 128 GLN A C 1
ATOM 959 O O . GLN A 1 128 ? -17.199 2.606 3.214 1.00 96.88 128 GLN A O 1
ATOM 964 N N . LYS A 1 129 ? -17.819 4.664 2.573 1.00 97.44 129 LYS A N 1
ATOM 965 C CA . LYS A 1 129 ? -16.878 5.373 3.454 1.00 97.44 129 LYS A CA 1
ATOM 966 C C . LYS A 1 129 ? -17.312 5.291 4.918 1.00 97.44 129 LYS A C 1
ATOM 968 O O . LYS A 1 129 ? -18.443 5.636 5.251 1.00 97.44 129 LYS A O 1
ATOM 973 N N . ILE A 1 130 ? -16.383 4.917 5.792 1.00 97.12 130 ILE A N 1
ATOM 974 C CA . ILE A 1 130 ? -16.601 4.790 7.245 1.00 97.12 130 ILE A CA 1
ATOM 975 C C . ILE A 1 130 ? -15.647 5.650 8.077 1.00 97.12 130 ILE A C 1
ATOM 977 O O . ILE A 1 130 ? -15.757 5.694 9.298 1.00 97.12 130 ILE A O 1
ATOM 981 N N . GLY A 1 131 ? -14.706 6.340 7.438 1.00 97.25 131 GLY A N 1
ATOM 982 C CA . GLY A 1 131 ? -13.723 7.160 8.130 1.00 97.25 131 GLY A CA 1
ATOM 983 C C . GLY A 1 131 ? -12.640 7.673 7.196 1.00 97.25 131 GLY A C 1
ATOM 984 O O . GLY A 1 131 ? -12.825 7.756 5.979 1.00 97.25 131 GLY A O 1
ATOM 985 N N . LYS A 1 132 ? -11.494 8.006 7.778 1.00 97.56 132 LYS A N 1
ATOM 986 C CA . LYS A 1 132 ? -10.297 8.455 7.060 1.00 97.56 132 LYS A CA 1
ATOM 987 C C . LYS A 1 132 ? -9.046 7.918 7.737 1.00 97.56 132 LYS A C 1
ATOM 989 O O . LYS A 1 132 ? -9.065 7.626 8.929 1.00 97.56 132 LYS A O 1
ATOM 994 N N . TRP A 1 133 ? -7.962 7.810 6.996 1.00 97.69 133 TRP A N 1
ATOM 995 C CA . TRP A 1 133 ? -6.659 7.427 7.511 1.00 97.69 133 TRP A CA 1
ATOM 996 C C . TRP A 1 133 ? -5.616 8.460 7.100 1.00 97.69 133 TRP A C 1
ATOM 998 O O . TRP A 1 133 ? -5.768 9.146 6.087 1.00 97.69 133 TRP A O 1
ATOM 1008 N N . ALA A 1 134 ? -4.574 8.585 7.909 1.00 96.50 134 ALA A N 1
ATOM 1009 C CA . ALA A 1 134 ? -3.407 9.398 7.619 1.00 96.50 134 ALA A CA 1
ATOM 1010 C C . ALA A 1 134 ? -2.149 8.645 8.042 1.00 96.50 134 ALA A C 1
ATOM 1012 O O . ALA A 1 134 ? -2.115 8.056 9.118 1.00 96.50 134 ALA A O 1
ATOM 1013 N N . LEU A 1 135 ? -1.117 8.677 7.216 1.00 93.94 135 LEU A N 1
ATOM 1014 C CA . LEU A 1 135 ? 0.176 8.058 7.469 1.00 93.94 135 LEU A CA 1
ATOM 1015 C C . LEU A 1 135 ? 1.260 9.103 7.276 1.00 93.94 135 LEU A C 1
ATOM 1017 O O . LEU A 1 135 ? 1.281 9.779 6.251 1.00 93.94 135 LEU A O 1
ATOM 1021 N N . THR A 1 136 ? 2.183 9.160 8.226 1.00 92.00 136 THR A N 1
ATOM 1022 C CA . THR A 1 136 ? 3.475 9.826 8.060 1.00 92.00 136 THR A CA 1
ATOM 1023 C C . THR A 1 136 ? 4.556 8.779 8.258 1.00 92.00 136 THR A C 1
ATOM 1025 O O . THR A 1 136 ? 4.565 8.091 9.282 1.00 92.00 136 THR A O 1
ATOM 1028 N N . GLN A 1 137 ? 5.449 8.642 7.282 1.00 89.88 137 GLN A N 1
ATOM 1029 C CA . GLN A 1 137 ? 6.539 7.671 7.322 1.00 89.88 137 GLN A CA 1
ATOM 1030 C C . GLN A 1 137 ? 7.831 8.241 6.747 1.00 89.88 137 GLN A C 1
ATOM 1032 O O . GLN A 1 137 ? 7.803 9.067 5.835 1.00 89.88 137 GLN A O 1
ATOM 1037 N N . THR A 1 138 ? 8.953 7.734 7.237 1.00 86.31 138 THR A N 1
ATOM 1038 C CA . THR A 1 138 ? 10.275 7.926 6.651 1.00 86.31 138 THR A CA 1
ATOM 1039 C C . THR A 1 138 ? 10.707 6.620 6.001 1.00 86.31 138 THR A C 1
ATOM 1041 O O . THR A 1 138 ? 10.696 5.571 6.643 1.00 86.31 138 THR A O 1
ATOM 1044 N N . VAL A 1 139 ? 11.084 6.687 4.728 1.00 84.31 139 VAL A N 1
ATOM 1045 C CA . VAL A 1 139 ? 11.751 5.598 4.008 1.00 84.31 139 VAL A CA 1
ATOM 1046 C C . VAL A 1 139 ? 13.247 5.841 4.097 1.00 84.31 139 VAL A C 1
ATOM 1048 O O . VAL A 1 139 ? 13.722 6.858 3.582 1.00 84.31 139 VAL A O 1
ATOM 1051 N N . TYR A 1 140 ? 13.981 4.943 4.746 1.00 75.31 140 TYR A N 1
ATOM 1052 C CA . TYR A 1 140 ? 15.429 5.060 4.880 1.00 75.31 140 TYR A CA 1
ATOM 1053 C C . TYR A 1 140 ? 16.100 4.374 3.695 1.00 75.31 140 TYR A C 1
ATOM 1055 O O . TYR A 1 140 ? 16.180 3.155 3.621 1.00 75.31 140 TYR A O 1
ATOM 1063 N N . ASN A 1 141 ? 16.607 5.171 2.758 1.00 68.31 141 ASN A N 1
ATOM 1064 C CA . ASN A 1 141 ? 17.447 4.691 1.659 1.00 68.31 141 ASN A CA 1
ATOM 1065 C C . ASN A 1 141 ? 18.916 4.616 2.110 1.00 68.31 141 ASN A C 1
ATOM 1067 O O . ASN A 1 141 ? 19.801 5.219 1.507 1.00 68.31 141 ASN A O 1
ATOM 1071 N N . ILE A 1 142 ? 19.161 3.972 3.249 1.00 57.78 142 ILE A N 1
ATOM 1072 C CA . ILE A 1 142 ? 20.505 3.738 3.774 1.00 57.78 142 ILE A CA 1
ATOM 1073 C C . ILE A 1 142 ? 20.759 2.248 3.560 1.00 57.78 142 ILE A C 1
ATOM 1075 O O . ILE A 1 142 ? 20.472 1.435 4.429 1.00 57.78 142 ILE A O 1
ATOM 1079 N N . ASN A 1 143 ? 21.205 1.880 2.358 1.00 51.81 143 ASN A N 1
ATOM 1080 C CA . ASN A 1 143 ? 21.495 0.485 2.030 1.00 51.81 143 ASN A CA 1
ATOM 1081 C C . ASN A 1 143 ? 22.666 -0.025 2.880 1.00 51.81 143 ASN A C 1
ATOM 1083 O O . ASN A 1 143 ? 23.799 0.422 2.700 1.00 51.81 143 ASN A O 1
ATOM 1087 N N . SER A 1 144 ? 22.409 -1.001 3.749 1.00 42.72 144 SER A N 1
ATOM 1088 C CA . SER A 1 144 ? 23.428 -1.962 4.195 1.00 42.72 144 SER A CA 1
ATOM 1089 C C . SER A 1 144 ? 23.361 -3.285 3.421 1.00 42.72 144 SER A C 1
ATOM 1091 O O . SER A 1 144 ? 24.285 -4.083 3.523 1.00 42.72 144 SER A O 1
ATOM 1093 N N . GLU A 1 145 ? 22.306 -3.507 2.629 1.00 49.72 145 GLU A N 1
ATOM 1094 C CA . GLU A 1 145 ? 21.991 -4.780 1.970 1.00 49.72 145 GLU A CA 1
ATOM 1095 C C . GLU A 1 145 ? 21.744 -4.578 0.455 1.00 49.72 145 GLU A C 1
ATOM 1097 O O . GLU A 1 145 ? 21.182 -3.557 0.050 1.00 49.72 145 GLU A O 1
ATOM 1102 N N . PRO A 1 146 ? 22.139 -5.530 -0.413 1.00 52.69 146 PRO A N 1
ATOM 1103 C CA . PRO A 1 146 ? 21.982 -5.440 -1.871 1.00 52.69 146 PRO A CA 1
ATOM 1104 C C . PRO A 1 146 ? 20.558 -5.747 -2.380 1.00 52.69 146 PRO A C 1
ATOM 1106 O O . PRO A 1 146 ? 20.334 -5.751 -3.588 1.00 52.69 146 PRO A O 1
ATOM 1109 N N . THR A 1 147 ? 19.598 -6.012 -1.492 1.00 55.94 147 THR A N 1
ATOM 1110 C CA . THR A 1 147 ? 18.279 -6.583 -1.828 1.00 55.94 147 THR A CA 1
ATOM 1111 C C . THR A 1 147 ? 17.292 -5.589 -2.450 1.00 55.94 147 THR A C 1
ATOM 1113 O O . THR A 1 147 ? 16.273 -5.996 -2.996 1.00 55.94 147 THR A O 1
ATOM 1116 N N . GLY A 1 148 ? 17.557 -4.276 -2.382 1.00 60.50 148 GLY A N 1
ATOM 1117 C CA . GLY A 1 148 ? 16.613 -3.251 -2.860 1.00 60.50 148 GLY A CA 1
ATOM 1118 C C . GLY A 1 148 ? 15.341 -3.133 -2.006 1.00 60.50 148 GLY A C 1
ATOM 1119 O O . GLY A 1 148 ? 14.393 -2.445 -2.403 1.00 60.50 148 GLY A O 1
ATOM 1120 N N . ILE A 1 149 ? 15.329 -3.784 -0.838 1.00 65.94 149 ILE A N 1
ATOM 1121 C CA . ILE A 1 149 ? 14.309 -3.659 0.200 1.00 65.94 149 ILE A CA 1
ATOM 1122 C C . ILE A 1 149 ? 14.771 -2.588 1.188 1.00 65.94 149 ILE A C 1
ATOM 1124 O O . ILE A 1 149 ? 15.882 -2.625 1.707 1.00 65.94 149 ILE A O 1
ATOM 1128 N N . PHE A 1 150 ? 13.893 -1.627 1.440 1.00 69.12 150 PHE A N 1
ATOM 1129 C CA . PHE A 1 150 ? 14.143 -0.467 2.277 1.00 69.12 150 PHE A CA 1
ATOM 1130 C C . PHE A 1 150 ? 13.266 -0.500 3.515 1.00 69.12 150 PHE A C 1
ATOM 1132 O O . PHE A 1 150 ? 12.041 -0.676 3.422 1.00 69.12 150 PHE A O 1
ATOM 1139 N N . ASP A 1 151 ? 13.899 -0.225 4.651 1.00 69.38 151 ASP A N 1
ATOM 1140 C CA . ASP A 1 151 ? 13.210 -0.032 5.913 1.00 69.38 151 ASP A CA 1
ATOM 1141 C C . ASP A 1 151 ? 12.372 1.245 5.884 1.00 69.38 151 ASP A C 1
ATOM 1143 O O . ASP A 1 151 ? 12.780 2.316 5.408 1.00 69.38 151 ASP A O 1
ATOM 1147 N N . ARG A 1 152 ? 11.174 1.133 6.452 1.00 76.75 152 ARG A N 1
ATOM 1148 C CA . ARG A 1 152 ? 10.290 2.264 6.703 1.00 76.75 152 ARG A CA 1
ATOM 1149 C C . ARG A 1 152 ? 9.931 2.313 8.166 1.00 76.75 152 ARG A C 1
ATOM 1151 O O . ARG A 1 152 ? 9.625 1.288 8.766 1.00 76.75 152 ARG A O 1
ATOM 1158 N N . THR A 1 153 ? 9.880 3.515 8.720 1.00 80.31 153 THR A N 1
ATOM 1159 C CA . THR A 1 153 ? 9.283 3.729 10.038 1.00 80.31 153 THR A CA 1
ATOM 1160 C C . THR A 1 153 ? 8.282 4.865 9.964 1.00 80.31 153 THR A C 1
ATOM 1162 O O . THR A 1 153 ? 8.466 5.855 9.256 1.00 80.31 153 THR A O 1
ATOM 1165 N N . GLY A 1 154 ? 7.172 4.716 10.666 1.00 86.31 154 GLY A N 1
ATOM 1166 C CA . GLY A 1 154 ? 6.117 5.708 10.657 1.00 86.31 154 GLY A CA 1
ATOM 1167 C C . GLY A 1 154 ? 4.959 5.313 11.546 1.00 86.31 154 GLY A C 1
ATOM 1168 O O . GLY A 1 154 ? 4.975 4.271 12.204 1.00 86.31 154 GLY A O 1
ATOM 1169 N N . ALA A 1 155 ? 3.936 6.153 11.525 1.00 89.50 155 ALA A N 1
ATOM 1170 C CA . ALA A 1 155 ? 2.688 5.902 12.219 1.00 89.50 155 ALA A CA 1
ATOM 1171 C C . ALA A 1 155 ? 1.517 6.149 11.275 1.00 89.50 155 ALA A C 1
ATOM 1173 O O . ALA A 1 155 ? 1.469 7.162 10.571 1.00 89.50 155 ALA A O 1
ATOM 1174 N N . ILE A 1 156 ? 0.562 5.226 11.291 1.00 95.50 156 ILE A N 1
ATOM 1175 C CA . ILE A 1 156 ? -0.729 5.382 10.629 1.00 95.50 156 ILE A CA 1
ATOM 1176 C C . ILE A 1 156 ? -1.788 5.671 11.689 1.00 95.50 156 ILE A C 1
ATOM 1178 O O . ILE A 1 156 ? -1.835 5.024 12.730 1.00 95.50 156 ILE A O 1
ATOM 1182 N N . THR A 1 157 ? -2.622 6.672 11.443 1.00 96.38 157 THR A N 1
ATOM 1183 C CA . THR A 1 157 ? -3.757 7.036 12.290 1.00 96.38 157 THR A CA 1
ATOM 1184 C C . THR A 1 157 ? -5.046 6.854 11.513 1.00 96.38 157 THR A C 1
ATOM 1186 O O . THR A 1 157 ? -5.227 7.421 10.437 1.00 96.38 157 THR A O 1
ATOM 1189 N N . PHE A 1 158 ? -5.955 6.086 12.092 1.00 97.56 158 PHE A N 1
ATOM 1190 C CA . PHE A 1 158 ? -7.291 5.818 11.592 1.00 97.56 158 PHE A CA 1
ATOM 1191 C C . PHE A 1 158 ? -8.290 6.654 12.379 1.00 97.56 158 PHE A C 1
ATOM 1193 O O . PHE A 1 158 ? -8.369 6.537 13.598 1.00 97.56 158 PHE A O 1
ATOM 1200 N N . TYR A 1 159 ? -9.060 7.487 11.6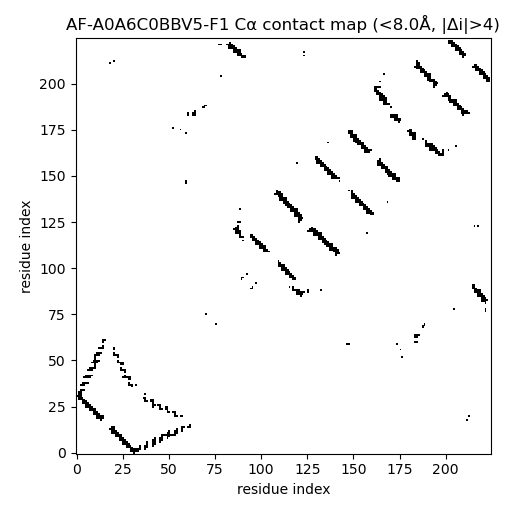92 1.00 97.38 159 TYR A N 1
ATOM 1201 C CA . TYR A 1 159 ? -10.136 8.287 12.264 1.00 97.38 159 TYR A CA 1
ATOM 1202 C C . TYR A 1 159 ? -11.465 7.607 11.941 1.00 97.38 159 TYR A C 1
ATOM 1204 O O . TYR A 1 159 ? -11.962 7.681 10.812 1.00 97.38 159 TYR A O 1
ATOM 1212 N N . LEU A 1 160 ? -12.019 6.935 12.943 1.00 95.75 160 LEU A N 1
ATOM 1213 C CA . LEU A 1 160 ? -13.289 6.221 12.892 1.00 95.75 160 LEU A CA 1
ATOM 1214 C C . LEU A 1 160 ? -14.394 7.081 13.537 1.00 95.75 160 LEU A C 1
ATOM 1216 O O . LEU A 1 160 ? -14.087 8.036 14.257 1.00 95.75 160 LEU A O 1
ATOM 1220 N N . PRO A 1 161 ? -15.686 6.744 13.361 1.00 92.62 161 PRO A N 1
ATOM 1221 C CA . PRO A 1 161 ? -16.784 7.561 13.885 1.00 92.62 161 PRO A CA 1
ATOM 1222 C C . PRO A 1 161 ? -16.736 7.758 15.409 1.00 92.62 161 PRO A C 1
ATOM 1224 O O . PRO A 1 161 ? -17.170 8.785 15.916 1.00 92.62 161 PRO A O 1
ATOM 1227 N N . ASN A 1 162 ? -16.161 6.793 16.135 1.00 91.75 162 ASN A N 1
ATOM 1228 C CA . ASN A 1 162 ? -16.161 6.753 17.601 1.00 91.75 162 ASN A CA 1
ATOM 1229 C C . ASN A 1 162 ? -14.799 7.069 18.244 1.00 91.75 162 ASN A C 1
ATOM 1231 O O . ASN A 1 162 ? -14.622 6.830 19.438 1.00 91.75 162 ASN A O 1
ATOM 1235 N N . GLY A 1 163 ? -13.832 7.578 17.478 1.00 95.31 163 GLY A N 1
ATOM 1236 C CA . GLY A 1 163 ? -12.487 7.885 17.969 1.00 95.31 163 GLY A CA 1
ATOM 1237 C C . GLY A 1 163 ? -11.404 7.600 16.939 1.00 95.31 163 GLY A C 1
ATOM 1238 O O . GLY A 1 163 ? -11.690 7.166 15.823 1.00 95.31 163 GLY A O 1
ATOM 1239 N N . GLN A 1 164 ? -10.153 7.828 17.325 1.00 95.50 164 GLN A N 1
ATOM 1240 C CA . GLN A 1 164 ? -9.001 7.504 16.488 1.00 95.50 164 GLN A CA 1
ATOM 1241 C C . GLN A 1 164 ? -8.197 6.341 17.064 1.00 95.50 164 GLN A C 1
ATOM 1243 O O . GLN A 1 164 ? -8.201 6.140 18.277 1.00 95.50 164 GLN A O 1
ATOM 1248 N N . ILE A 1 165 ? -7.495 5.614 16.201 1.00 96.50 165 ILE A N 1
ATOM 1249 C CA . ILE A 1 165 ? -6.534 4.571 16.569 1.00 96.50 165 ILE A CA 1
ATOM 1250 C C . ILE A 1 165 ? -5.248 4.832 15.793 1.00 96.50 165 ILE A C 1
ATOM 1252 O O . ILE A 1 165 ? -5.290 4.995 14.575 1.00 96.50 165 ILE A O 1
ATOM 1256 N N . THR A 1 166 ? -4.112 4.858 16.481 1.00 94.19 166 THR A N 1
ATOM 1257 C CA . THR A 1 166 ? -2.792 5.004 15.861 1.00 94.19 166 THR A CA 1
ATOM 1258 C C . THR A 1 166 ? -2.019 3.700 15.991 1.00 94.19 166 THR A C 1
ATOM 1260 O O . THR A 1 166 ? -1.993 3.091 17.061 1.00 94.19 166 THR A O 1
ATOM 1263 N N . THR A 1 167 ? -1.368 3.273 14.915 1.00 92.50 167 THR A N 1
ATOM 1264 C CA . THR A 1 167 ? -0.544 2.061 14.875 1.00 92.50 167 THR A CA 1
ATOM 1265 C C . THR A 1 167 ? 0.827 2.381 14.297 1.00 92.50 167 THR A C 1
ATOM 1267 O O . THR A 1 167 ? 0.993 3.350 13.549 1.00 92.50 167 THR A O 1
ATOM 1270 N N . MET A 1 168 ? 1.813 1.547 14.617 1.00 88.31 168 MET A N 1
ATOM 1271 C CA . MET A 1 168 ? 3.101 1.579 13.928 1.00 88.31 168 MET A CA 1
ATOM 1272 C C . MET A 1 168 ? 2.925 1.245 12.443 1.00 88.31 168 MET A C 1
ATOM 1274 O O . MET A 1 168 ? 1.997 0.532 12.046 1.00 88.31 168 MET A O 1
ATOM 1278 N N . ASN A 1 169 ? 3.831 1.764 11.624 1.00 85.94 169 ASN A N 1
ATOM 1279 C CA . ASN A 1 169 ? 3.993 1.379 10.234 1.00 85.94 169 ASN A CA 1
ATOM 1280 C C . ASN A 1 169 ? 5.468 1.081 9.953 1.00 85.94 169 ASN A C 1
ATOM 1282 O O . ASN A 1 169 ? 6.265 1.996 9.759 1.00 85.94 169 ASN A O 1
ATOM 1286 N N . ASN A 1 170 ? 5.790 -0.206 9.936 1.00 75.44 170 ASN A N 1
ATOM 1287 C CA . ASN A 1 170 ? 7.118 -0.771 9.712 1.00 75.44 170 ASN A CA 1
ATOM 1288 C C . ASN A 1 170 ? 7.142 -1.718 8.498 1.00 75.44 170 ASN A C 1
ATOM 1290 O O . ASN A 1 170 ? 7.898 -2.679 8.483 1.00 75.44 170 ASN A O 1
ATOM 1294 N N . ILE A 1 171 ? 6.283 -1.480 7.496 1.00 74.81 171 ILE A N 1
ATOM 1295 C CA . ILE A 1 171 ? 6.236 -2.334 6.301 1.00 74.81 171 ILE A CA 1
ATOM 1296 C C . ILE A 1 171 ? 7.505 -2.106 5.466 1.00 74.81 171 ILE A C 1
ATOM 1298 O O . ILE A 1 171 ? 7.716 -0.965 5.031 1.00 74.81 171 ILE A O 1
ATOM 1302 N N . PRO A 1 172 ? 8.301 -3.153 5.184 1.00 71.62 172 PRO A N 1
ATOM 1303 C CA . PRO A 1 172 ? 9.417 -3.059 4.255 1.00 71.62 172 PRO A CA 1
ATOM 1304 C C . PRO A 1 172 ? 8.902 -2.788 2.850 1.00 71.62 172 PRO A C 1
ATOM 1306 O O . PRO A 1 172 ? 7.823 -3.248 2.465 1.00 71.62 172 PRO A O 1
ATOM 1309 N N . THR A 1 173 ? 9.677 -2.053 2.061 1.00 77.25 173 THR A N 1
ATOM 1310 C CA . THR A 1 173 ? 9.264 -1.695 0.700 1.00 77.25 173 THR A CA 1
ATOM 1311 C C . THR A 1 173 ? 10.368 -1.799 -0.300 1.00 77.25 173 THR A C 1
ATOM 1313 O O . THR A 1 173 ? 11.518 -1.575 0.045 1.00 77.25 173 THR A O 1
ATOM 1316 N N . PHE A 1 174 ? 10.006 -2.052 -1.546 1.00 76.00 174 PHE A N 1
ATOM 1317 C CA . PHE A 1 174 ? 10.976 -2.131 -2.619 1.00 76.00 174 PHE A CA 1
ATOM 1318 C C . PHE A 1 174 ? 10.936 -0.874 -3.478 1.00 76.00 174 PHE A C 1
ATOM 1320 O O . PHE A 1 174 ? 9.893 -0.220 -3.614 1.00 76.00 174 PHE A O 1
ATOM 1327 N N . LYS A 1 175 ? 12.088 -0.522 -4.042 1.00 75.25 175 LYS A N 1
ATOM 1328 C CA . LYS A 1 175 ? 12.197 0.547 -5.032 1.00 75.25 175 LYS A CA 1
ATOM 1329 C C . LYS A 1 175 ? 12.217 -0.072 -6.423 1.00 75.25 175 LYS A C 1
ATOM 1331 O O . LYS A 1 175 ? 13.104 -0.857 -6.736 1.00 75.25 175 LYS A O 1
ATOM 1336 N N . ARG A 1 176 ? 11.255 0.312 -7.252 1.00 67.88 176 ARG A N 1
ATOM 1337 C CA . ARG A 1 176 ? 11.188 -0.073 -8.665 1.00 67.88 176 ARG A CA 1
ATOM 1338 C C . ARG A 1 176 ? 12.273 0.607 -9.488 1.00 67.88 176 ARG A C 1
ATOM 1340 O O . ARG A 1 176 ? 12.829 1.631 -9.082 1.00 67.88 176 ARG A O 1
ATOM 1347 N N . SER A 1 177 ? 12.494 0.091 -10.694 1.00 64.62 177 SER A N 1
ATOM 1348 C CA . SER A 1 177 ? 13.375 0.696 -11.702 1.00 64.62 177 SER A CA 1
ATOM 1349 C C . SER A 1 177 ? 12.977 2.134 -12.071 1.00 64.62 177 SER A C 1
ATOM 1351 O O . SER A 1 177 ? 13.849 2.968 -12.301 1.00 64.62 177 SER A O 1
ATOM 1353 N N . ASP A 1 178 ? 11.680 2.463 -12.036 1.00 64.38 178 ASP A N 1
ATOM 1354 C CA . ASP A 1 178 ? 11.156 3.828 -12.232 1.00 64.38 178 ASP A CA 1
ATOM 1355 C C . ASP A 1 178 ? 11.412 4.774 -11.036 1.00 64.38 178 ASP A C 1
ATOM 1357 O O . ASP A 1 178 ? 11.095 5.965 -11.084 1.00 64.38 178 ASP A O 1
ATOM 1361 N N . GLY A 1 179 ? 12.000 4.259 -9.953 1.00 69.81 179 GLY A N 1
ATOM 1362 C CA . GLY A 1 179 ? 12.319 4.990 -8.734 1.00 69.81 179 GLY A CA 1
ATOM 1363 C C . GLY A 1 179 ? 11.171 5.101 -7.729 1.00 69.81 179 GLY A C 1
ATOM 1364 O O . GLY A 1 179 ? 11.386 5.672 -6.654 1.00 69.81 179 GLY A O 1
ATOM 1365 N N . ALA A 1 180 ? 9.984 4.564 -8.026 1.00 73.81 180 ALA A N 1
ATOM 1366 C CA . ALA A 1 180 ? 8.862 4.542 -7.097 1.00 73.81 180 ALA A CA 1
ATOM 1367 C C . ALA A 1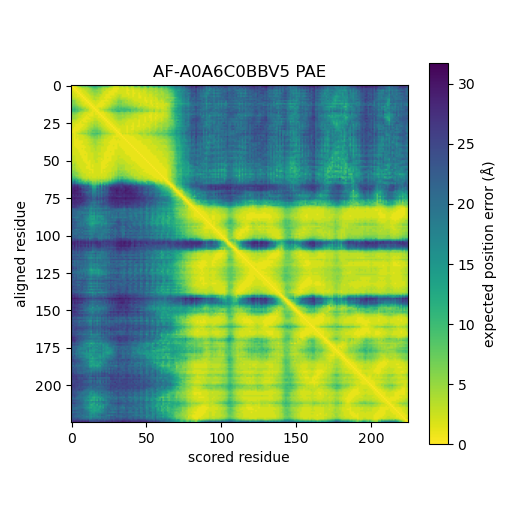 180 ? 9.079 3.503 -5.989 1.00 73.81 180 ALA A C 1
ATOM 1369 O O . ALA A 1 180 ? 9.517 2.381 -6.238 1.00 73.81 180 ALA A O 1
ATOM 1370 N N . PHE A 1 181 ? 8.720 3.862 -4.754 1.00 77.38 181 PHE A N 1
ATOM 1371 C CA . PHE A 1 181 ? 8.740 2.921 -3.639 1.00 77.38 181 PHE A CA 1
ATOM 1372 C C . PHE A 1 181 ? 7.366 2.275 -3.453 1.00 77.38 181 PHE A C 1
ATOM 1374 O O . PHE A 1 181 ? 6.402 2.963 -3.105 1.00 77.38 181 PHE A O 1
ATOM 1381 N N . ILE A 1 182 ? 7.281 0.957 -3.608 1.00 77.12 182 ILE A N 1
ATOM 1382 C CA . ILE A 1 182 ? 6.025 0.204 -3.541 1.00 77.12 182 ILE A CA 1
ATOM 1383 C C . ILE A 1 182 ? 5.980 -0.682 -2.295 1.00 77.12 182 ILE A C 1
ATOM 1385 O O . ILE A 1 182 ? 6.989 -1.220 -1.839 1.00 77.12 182 ILE A O 1
ATOM 1389 N N . ASN A 1 183 ? 4.785 -0.793 -1.712 1.00 81.12 183 ASN A N 1
ATOM 1390 C CA . ASN A 1 183 ? 4.534 -1.687 -0.589 1.00 81.12 183 ASN A CA 1
ATOM 1391 C C . ASN A 1 183 ? 4.608 -3.144 -1.046 1.00 81.12 183 ASN A C 1
ATOM 1393 O O . ASN A 1 183 ? 4.047 -3.509 -2.075 1.00 81.12 183 ASN A O 1
ATOM 1397 N N . ILE A 1 184 ? 5.267 -3.974 -0.252 1.00 77.31 184 ILE A N 1
ATOM 1398 C CA . ILE A 1 184 ? 5.391 -5.401 -0.525 1.00 77.31 184 ILE A CA 1
ATOM 1399 C C . ILE A 1 184 ? 4.035 -6.095 -0.277 1.00 77.31 184 ILE A C 1
ATOM 1401 O O . ILE A 1 184 ? 3.467 -5.924 0.811 1.00 77.31 184 ILE A O 1
ATOM 1405 N N . PRO A 1 185 ? 3.506 -6.877 -1.242 1.00 81.31 185 PRO A N 1
ATOM 1406 C CA . PRO A 1 185 ? 2.335 -7.719 -1.020 1.00 81.31 185 PRO A CA 1
ATOM 1407 C C . PRO A 1 185 ? 2.551 -8.721 0.117 1.00 81.31 185 PRO A C 1
ATOM 1409 O O . PRO A 1 185 ? 3.636 -9.270 0.270 1.00 81.31 185 PRO A O 1
ATOM 1412 N N . GLY A 1 186 ? 1.509 -8.978 0.901 1.00 80.00 186 GLY A N 1
ATOM 1413 C CA . GLY A 1 186 ? 1.560 -9.873 2.055 1.00 80.00 186 GLY A CA 1
ATOM 1414 C C . GLY A 1 186 ? 0.780 -9.344 3.252 1.00 80.00 186 GLY A C 1
ATOM 1415 O O . GLY A 1 186 ? 0.198 -8.254 3.213 1.00 80.00 186 GLY A O 1
ATOM 1416 N N . THR A 1 187 ? 0.758 -10.138 4.320 1.00 84.94 187 THR A N 1
ATOM 1417 C CA . THR A 1 187 ? 0.165 -9.763 5.605 1.00 84.94 187 THR A CA 1
ATOM 1418 C C . THR A 1 187 ? 1.239 -9.204 6.526 1.00 84.94 187 THR A C 1
ATOM 1420 O O . THR A 1 187 ? 2.203 -9.882 6.860 1.00 84.94 187 THR A O 1
ATOM 1423 N N . HIS A 1 188 ? 1.036 -7.968 6.970 1.00 83.38 188 HIS A N 1
ATOM 1424 C CA . HIS A 1 188 ? 1.940 -7.236 7.848 1.00 83.38 188 HIS A CA 1
ATOM 1425 C C . HIS A 1 188 ? 1.276 -7.016 9.200 1.00 83.38 188 HIS A C 1
ATOM 1427 O O . HIS A 1 188 ? 0.124 -6.575 9.261 1.00 83.38 188 HIS A O 1
ATOM 1433 N N . LEU A 1 189 ? 2.012 -7.287 10.274 1.00 85.94 189 LEU A N 1
ATOM 1434 C CA . LEU A 1 189 ? 1.566 -7.051 11.643 1.00 85.94 189 LEU A CA 1
ATOM 1435 C C . LEU A 1 189 ? 2.252 -5.809 12.210 1.00 85.94 189 LEU A C 1
ATOM 1437 O O . LEU A 1 189 ? 3.404 -5.504 11.906 1.00 85.94 189 LEU A O 1
ATOM 1441 N N . SER A 1 190 ? 1.524 -5.045 13.011 1.00 85.38 190 SER A N 1
ATOM 1442 C CA . SER A 1 190 ? 2.043 -3.851 13.667 1.00 85.38 190 SER A CA 1
ATOM 1443 C C . SER A 1 190 ? 1.344 -3.632 15.005 1.00 85.38 190 SER A C 1
ATOM 1445 O O . SER A 1 190 ? 0.185 -3.997 15.191 1.00 85.38 190 SER A O 1
ATOM 1447 N N . THR A 1 191 ? 2.015 -2.966 15.937 1.00 86.62 191 THR A N 1
ATOM 1448 C CA . THR A 1 191 ? 1.443 -2.656 17.253 1.00 86.62 191 THR A CA 1
ATOM 1449 C C . THR A 1 191 ? 0.498 -1.456 17.207 1.00 86.62 191 THR A C 1
ATOM 1451 O O . THR A 1 191 ? 0.800 -0.426 16.590 1.00 86.62 191 THR A O 1
ATOM 1454 N N . ILE A 1 192 ? -0.624 -1.549 17.926 1.00 90.12 192 ILE A N 1
ATOM 1455 C CA . ILE A 1 192 ? -1.495 -0.408 18.235 1.00 90.12 192 ILE A CA 1
ATOM 1456 C C . ILE A 1 192 ? -0.835 0.451 19.324 1.00 90.12 192 ILE A C 1
ATOM 1458 O O . ILE A 1 192 ? -0.642 0.011 20.458 1.00 90.12 192 ILE A O 1
ATOM 1462 N N . LEU A 1 193 ? -0.523 1.702 18.987 1.00 86.56 193 LEU A N 1
ATOM 1463 C CA . LEU A 1 193 ? 0.137 2.670 19.868 1.00 86.56 193 LEU A CA 1
ATOM 1464 C C . LEU A 1 193 ? -0.835 3.361 20.829 1.00 86.56 193 LEU A C 1
ATOM 1466 O O . LEU A 1 193 ? -0.433 3.848 21.887 1.00 86.56 193 LEU A O 1
ATOM 1470 N N . GLY A 1 194 ? -2.122 3.396 20.488 1.00 82.31 194 GLY A N 1
ATOM 1471 C CA . GLY A 1 194 ? -3.177 3.959 21.324 1.00 82.31 194 GLY A CA 1
ATOM 1472 C C . GLY A 1 194 ? -4.348 4.486 20.511 1.00 82.31 194 GLY A C 1
ATOM 1473 O O . GLY A 1 194 ? -4.389 4.355 19.288 1.00 82.31 194 GLY A O 1
ATOM 1474 N N . GLY A 1 195 ? -5.292 5.110 21.205 1.00 91.06 195 GLY A N 1
ATOM 1475 C CA . GLY A 1 195 ? -6.461 5.707 20.586 1.00 91.06 195 GLY A CA 1
ATOM 1476 C C . GLY A 1 195 ? -7.118 6.770 21.455 1.00 91.06 195 GLY A C 1
ATOM 1477 O O . GLY A 1 195 ? -6.616 7.129 22.522 1.00 91.06 195 GLY A O 1
ATOM 1478 N N . THR A 1 196 ? -8.239 7.297 20.973 1.00 89.88 196 THR A N 1
ATOM 1479 C CA . THR A 1 196 ? -9.050 8.309 21.665 1.00 89.88 196 THR A CA 1
ATOM 1480 C C . THR A 1 196 ? -10.502 7.864 21.789 1.00 89.88 196 THR A C 1
ATOM 1482 O O . THR A 1 196 ? -10.948 6.953 21.088 1.00 89.88 196 THR A O 1
ATOM 1485 N N . ASN A 1 197 ? -11.262 8.543 22.653 1.00 94.31 197 ASN A N 1
ATOM 1486 C CA . ASN A 1 197 ? -12.690 8.300 22.873 1.00 94.31 197 ASN A CA 1
ATOM 1487 C C . ASN A 1 197 ? -12.969 6.823 23.198 1.00 94.31 197 ASN A C 1
ATOM 1489 O O . ASN A 1 197 ? -12.421 6.309 24.171 1.00 94.31 197 ASN A O 1
ATOM 1493 N N . LYS A 1 198 ? -13.774 6.122 22.383 1.00 93.50 198 LYS A N 1
ATOM 1494 C CA . LYS A 1 198 ? -14.082 4.695 22.580 1.00 93.50 198 LYS A CA 1
ATOM 1495 C C . LYS A 1 198 ? -12.826 3.814 22.573 1.00 93.50 198 LYS A C 1
ATOM 1497 O O . LYS A 1 198 ? -12.843 2.737 23.155 1.00 93.50 198 LYS A O 1
ATOM 1502 N N . TYR A 1 199 ? -11.758 4.276 21.927 1.00 93.50 199 TYR A N 1
ATOM 1503 C CA . TYR A 1 199 ? -10.495 3.555 21.782 1.00 93.50 199 TYR A CA 1
ATOM 1504 C C . TYR A 1 199 ? -9.397 4.086 22.714 1.00 93.50 199 TYR A C 1
ATOM 1506 O O . TYR A 1 199 ? -8.207 3.843 22.500 1.00 93.50 199 TYR A O 1
ATOM 1514 N N . LEU A 1 200 ? -9.769 4.866 23.735 1.00 88.94 200 LEU A N 1
ATOM 1515 C CA . LEU A 1 200 ? -8.822 5.313 24.748 1.00 88.94 200 LEU A CA 1
ATOM 1516 C C . LEU A 1 200 ? -8.216 4.091 25.454 1.00 88.94 200 LEU A C 1
ATOM 1518 O O . LEU A 1 200 ? -8.935 3.186 25.867 1.00 88.94 200 LEU A O 1
ATOM 1522 N N . ASN A 1 201 ? -6.890 4.080 25.599 1.00 81.56 201 ASN A N 1
ATOM 1523 C CA . ASN A 1 201 ? -6.109 2.981 26.186 1.00 81.56 201 ASN A CA 1
ATOM 1524 C C . ASN A 1 201 ? -6.161 1.645 25.429 1.00 81.56 201 ASN A C 1
ATOM 1526 O O . ASN A 1 201 ? -5.648 0.647 25.933 1.00 81.56 201 ASN A O 1
ATOM 1530 N N . THR A 1 202 ? -6.704 1.608 24.209 1.00 84.88 202 THR A N 1
ATOM 1531 C CA . THR A 1 202 ? -6.654 0.401 23.385 1.00 84.88 202 THR A CA 1
ATOM 1532 C C . THR A 1 202 ? -5.204 0.013 23.070 1.00 84.88 202 THR A C 1
ATOM 1534 O O . THR A 1 202 ? -4.362 0.843 22.703 1.00 84.88 202 THR A O 1
ATOM 1537 N N . ARG A 1 203 ? -4.918 -1.279 23.228 1.00 87.00 203 ARG A N 1
ATOM 1538 C CA . ARG A 1 203 ? -3.654 -1.951 22.909 1.00 87.00 203 ARG A CA 1
ATOM 1539 C C . ARG A 1 203 ? -3.974 -3.211 22.121 1.00 87.00 203 ARG A C 1
ATOM 1541 O O . ARG A 1 203 ? -5.069 -3.748 22.263 1.00 87.00 203 ARG A O 1
ATOM 1548 N N . GLY A 1 204 ? -3.023 -3.677 21.324 1.00 87.81 204 GLY A N 1
ATOM 1549 C CA . GLY A 1 204 ? -3.161 -4.922 20.582 1.00 87.81 204 GLY A CA 1
ATOM 1550 C C . GLY A 1 204 ? -2.459 -4.878 19.237 1.00 87.81 204 GLY A C 1
ATOM 1551 O O . GLY A 1 204 ? -1.488 -4.135 19.056 1.00 87.81 204 GLY A O 1
ATOM 1552 N N . ILE A 1 205 ? -2.968 -5.678 18.310 1.00 89.00 205 ILE A N 1
ATOM 1553 C CA . ILE A 1 205 ? -2.335 -5.981 17.031 1.00 89.00 205 ILE A CA 1
ATOM 1554 C C . ILE A 1 205 ? -3.162 -5.373 15.909 1.00 89.00 205 ILE A C 1
ATOM 1556 O O . ILE A 1 205 ? -4.386 -5.496 15.864 1.00 89.00 205 ILE A O 1
ATOM 1560 N N . PHE A 1 206 ? -2.476 -4.732 14.980 1.00 91.38 206 PHE A N 1
ATOM 1561 C CA . PHE A 1 206 ? -3.013 -4.308 13.706 1.00 91.38 206 PHE A CA 1
ATOM 1562 C C . PHE A 1 206 ? -2.436 -5.198 12.610 1.00 91.38 206 PHE A C 1
ATOM 1564 O O . PHE A 1 206 ? -1.225 -5.233 12.410 1.00 91.38 206 PHE A O 1
ATOM 1571 N N . SER A 1 207 ? -3.305 -5.917 11.912 1.00 90.62 207 SER A N 1
ATOM 1572 C CA . SER A 1 207 ? -2.965 -6.701 10.731 1.00 90.62 207 SER A CA 1
ATOM 1573 C C . SER A 1 207 ? -3.440 -5.956 9.494 1.00 90.62 207 SER A C 1
ATOM 1575 O O . SER A 1 207 ? -4.577 -5.490 9.440 1.00 90.62 207 SER A O 1
ATOM 1577 N N . LYS A 1 208 ? -2.590 -5.849 8.481 1.00 90.12 208 LYS A N 1
ATOM 1578 C CA . LYS A 1 208 ? -2.962 -5.328 7.164 1.00 90.12 208 LYS A CA 1
ATOM 1579 C C . LYS A 1 208 ? -2.433 -6.262 6.096 1.00 90.12 208 LYS A C 1
ATOM 1581 O O . LYS A 1 208 ? -1.265 -6.628 6.111 1.00 90.12 208 LYS A O 1
ATOM 1586 N N . THR A 1 209 ? -3.293 -6.634 5.168 1.00 89.62 209 THR A N 1
ATOM 1587 C CA . THR A 1 209 ? -2.961 -7.526 4.066 1.00 89.62 209 THR A CA 1
ATOM 1588 C C . THR A 1 209 ? -3.057 -6.757 2.766 1.00 89.62 209 THR A C 1
ATOM 1590 O O . THR A 1 209 ? -4.100 -6.168 2.476 1.00 89.62 209 THR A O 1
ATOM 1593 N N . LEU A 1 210 ? -1.971 -6.765 2.000 1.00 89.31 210 LEU A N 1
ATOM 1594 C CA . LEU A 1 210 ? -1.928 -6.262 0.635 1.00 89.31 210 LEU A CA 1
ATOM 1595 C C . LEU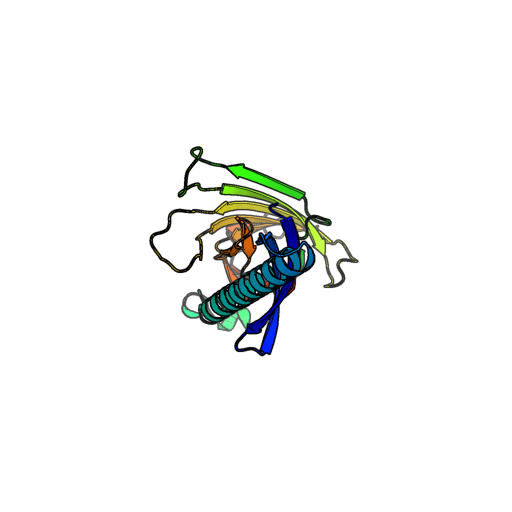 A 1 210 ? -1.896 -7.458 -0.322 1.00 89.31 210 LEU A C 1
ATOM 1597 O O . LEU A 1 210 ? -0.868 -8.132 -0.393 1.00 89.31 210 LEU A O 1
ATOM 1601 N N . PRO A 1 211 ? -2.987 -7.756 -1.043 1.00 86.12 211 PRO A N 1
ATOM 1602 C CA . PRO A 1 211 ? -2.960 -8.772 -2.085 1.00 86.12 211 PRO A CA 1
ATOM 1603 C C . PRO A 1 211 ? -1.963 -8.409 -3.190 1.00 86.12 211 PRO A C 1
ATOM 1605 O O . PRO A 1 211 ? -1.702 -7.232 -3.450 1.00 86.12 211 PRO A O 1
ATOM 1608 N N . VAL A 1 212 ? -1.430 -9.418 -3.877 1.00 77.38 212 VAL A N 1
ATOM 1609 C CA . VAL A 1 212 ? -0.573 -9.186 -5.045 1.00 77.38 212 VAL A CA 1
ATOM 1610 C C . VAL A 1 212 ? -1.375 -8.459 -6.131 1.00 77.38 212 VAL A C 1
ATOM 1612 O O . VAL A 1 212 ? -2.563 -8.727 -6.308 1.00 77.38 212 VAL A O 1
ATOM 1615 N N . ASN A 1 213 ? -0.739 -7.518 -6.836 1.00 77.00 213 ASN A N 1
ATOM 1616 C CA . ASN A 1 213 ? -1.363 -6.663 -7.857 1.00 77.00 213 ASN A CA 1
ATOM 1617 C C . ASN A 1 213 ? -2.550 -5.815 -7.359 1.00 77.00 213 ASN A C 1
ATOM 1619 O O . ASN A 1 213 ? -3.385 -5.383 -8.151 1.00 77.00 213 ASN A O 1
ATOM 1623 N N . SER A 1 214 ? -2.618 -5.549 -6.054 1.00 84.19 214 SER A N 1
ATOM 1624 C CA . SER A 1 214 ? -3.601 -4.653 -5.448 1.00 84.19 214 SER A CA 1
ATOM 1625 C C . SER A 1 214 ? -2.920 -3.408 -4.888 1.00 84.19 214 SER A C 1
ATOM 1627 O O . SER A 1 214 ? -1.778 -3.455 -4.437 1.00 84.19 214 SER A O 1
ATOM 1629 N N . ASP A 1 215 ? -3.642 -2.290 -4.871 1.00 88.25 215 ASP A N 1
ATOM 1630 C CA . ASP A 1 215 ? -3.300 -1.104 -4.077 1.00 88.25 215 ASP A CA 1
ATOM 1631 C C . ASP A 1 215 ? -4.209 -0.942 -2.844 1.00 88.25 215 ASP A C 1
ATOM 1633 O O . ASP A 1 215 ? -4.061 0.014 -2.075 1.00 88.25 215 ASP A O 1
ATOM 1637 N N . ILE A 1 216 ? -5.143 -1.880 -2.660 1.00 94.25 216 ILE A N 1
ATOM 1638 C CA . ILE A 1 216 ? -6.121 -1.928 -1.581 1.00 94.25 216 ILE A CA 1
ATOM 1639 C C . ILE A 1 216 ? -5.608 -2.864 -0.494 1.00 94.25 216 ILE A C 1
ATOM 1641 O O . ILE A 1 216 ? -5.398 -4.057 -0.719 1.00 94.25 216 ILE A O 1
ATOM 1645 N N . PHE A 1 217 ? -5.475 -2.313 0.704 1.00 94.69 217 PHE A N 1
ATOM 1646 C CA . PHE A 1 217 ? -5.229 -3.042 1.931 1.00 94.69 217 PHE A CA 1
ATOM 1647 C C . PHE A 1 217 ? -6.548 -3.469 2.566 1.00 94.69 217 PHE A C 1
ATOM 1649 O O . PHE A 1 217 ? -7.458 -2.654 2.744 1.00 94.69 217 PHE A O 1
ATOM 1656 N N . TYR A 1 218 ? -6.603 -4.727 2.988 1.00 95.69 218 TYR A N 1
ATOM 1657 C CA . TYR A 1 218 ? -7.571 -5.206 3.966 1.00 95.69 218 TYR A CA 1
ATOM 1658 C C . TYR A 1 218 ? -6.947 -5.143 5.358 1.00 95.69 218 TYR A C 1
ATOM 1660 O O . TYR A 1 218 ? -5.858 -5.675 5.569 1.00 95.69 218 TYR A O 1
ATOM 1668 N N . ALA A 1 219 ? -7.604 -4.477 6.298 1.00 95.81 219 ALA A N 1
ATOM 1669 C CA . ALA A 1 219 ? -7.059 -4.180 7.613 1.00 95.81 219 ALA A CA 1
ATOM 1670 C C . ALA A 1 219 ? -7.958 -4.712 8.729 1.00 95.81 219 ALA A C 1
ATOM 1672 O O . ALA A 1 219 ? -9.175 -4.537 8.691 1.00 95.81 219 ALA A O 1
ATOM 1673 N N . ASN A 1 220 ? -7.330 -5.297 9.744 1.00 94.44 220 ASN A N 1
ATOM 1674 C CA . ASN A 1 220 ? -7.951 -5.887 10.919 1.00 94.44 220 ASN A CA 1
ATOM 1675 C C . ASN A 1 220 ? -7.256 -5.401 12.188 1.00 94.44 220 ASN A C 1
ATOM 1677 O O . ASN A 1 220 ? -6.030 -5.317 12.251 1.00 94.44 220 ASN A O 1
ATOM 1681 N N . MET A 1 221 ? -8.037 -5.106 13.219 1.00 93.62 221 MET A N 1
ATOM 1682 C CA . MET A 1 221 ? -7.541 -4.756 14.545 1.00 93.62 221 MET A CA 1
ATOM 1683 C C . MET A 1 221 ? -8.026 -5.775 15.567 1.00 93.62 221 MET A C 1
ATOM 1685 O O . MET A 1 221 ? -9.216 -6.080 15.621 1.00 93.62 221 MET A O 1
ATOM 1689 N N . TYR A 1 222 ? -7.098 -6.243 16.392 1.00 92.12 222 TYR A N 1
ATOM 1690 C CA . TYR A 1 222 ? -7.334 -7.180 17.482 1.00 92.12 222 TYR A CA 1
ATOM 1691 C C . TYR A 1 222 ? -6.907 -6.504 18.777 1.00 92.12 222 TYR A C 1
ATOM 1693 O O . TYR A 1 222 ? -5.735 -6.158 18.946 1.00 92.12 222 TYR A O 1
ATOM 1701 N N . PHE A 1 223 ? -7.849 -6.265 19.677 1.00 90.00 223 PHE A N 1
ATOM 1702 C CA . PHE A 1 223 ? -7.605 -5.584 20.937 1.00 90.00 223 PHE A CA 1
ATOM 1703 C C . PHE A 1 223 ? -7.266 -6.592 22.033 1.00 90.00 223 PHE A C 1
ATOM 1705 O O . PHE A 1 223 ? -7.815 -7.693 22.092 1.00 90.00 223 PHE A O 1
ATOM 1712 N N . ASN A 1 224 ? -6.347 -6.214 22.917 1.00 83.00 224 ASN A N 1
ATOM 1713 C CA . ASN A 1 224 ? -6.099 -6.964 24.141 1.00 83.00 224 ASN A CA 1
ATOM 1714 C C . ASN A 1 224 ? -7.313 -6.762 25.053 1.00 83.00 224 ASN A C 1
ATOM 1716 O O . ASN A 1 224 ? -7.666 -5.618 25.352 1.00 83.00 224 ASN A O 1
ATOM 1720 N N . LYS A 1 225 ? -7.958 -7.863 25.440 1.00 66.31 225 LYS A N 1
ATOM 1721 C CA . LYS A 1 225 ? -9.071 -7.874 26.394 1.00 66.31 225 LYS A CA 1
ATOM 1722 C C . LYS A 1 225 ? -8.554 -8.003 27.818 1.00 66.31 225 LYS A C 1
ATOM 1724 O O . LYS A 1 225 ? -7.554 -8.732 28.005 1.00 66.31 225 LYS A O 1
#

Secondary structure (DSSP, 8-state):
--EEEEEEEEEEEE-TT--EEEEEEEEEEEESS-HHHHHHHHHHHHHHHHHHHHHHHHHHHHHHHH---STTTS-HHHHTSPPSEEEEEE--TTTSEEEEEE-S-SSTT--EEEEEEEEEESSTTS-SEEEEEEEEEEE----SSTT-EE-EEEEEEEEETTEEEEEEE---EEE-TTS-EEEPSEEEEEEEEEESGGGTT--EEEEEEE-TT-SEEEEEEEE--

Foldseek 3Di:
DKAKDKDKDKAWDAAPVRDIFIFIFMFMAMDPPDNVVRHVVRHVVNHVVRNVQRVLVNVLLNVVQVCPPPCVPAPVVLVVDAFPDKWKDFPDVVFKPKDWDWPDDDDQFIKIWMKIKGFIGHDPVRDHTFWMKIKTKIWGSHDPDPSQKTWMWIKMWTQGPQKIWIKIDGFIWGQGPVRDTDGRAAKDKIWTPFMDGVTGPWTFIKIWGHHPPDRMIIIGHGTDD

Solvent-accessible surface area (backbone atoms only — not comparable to full-atom values): 11834 Å² total; per-residue (Å²): 115,80,27,70,25,68,29,70,26,76,12,66,25,62,27,92,83,71,45,83,31,75,27,78,26,69,26,71,27,70,23,73,85,37,57,66,59,2,32,52,49,3,37,52,51,3,32,50,52,3,29,52,47,6,42,50,53,21,49,50,50,48,54,49,59,67,55,74,83,53,65,89,84,44,71,59,78,60,72,77,44,84,57,79,43,73,36,23,40,49,74,42,74,92,71,16,52,75,49,76,43,80,40,92,62,97,67,94,61,42,29,35,41,36,38,39,39,29,58,23,15,72,38,93,83,66,77,47,77,58,38,33,36,38,34,47,33,38,38,45,38,70,77,89,63,93,76,54,66,30,55,29,48,34,42,36,37,38,42,43,90,62,34,33,43,32,27,51,37,67,65,51,26,36,59,46,95,90,66,52,77,43,78,58,46,42,78,46,79,30,49,37,75,27,36,32,73,79,31,49,82,41,40,39,44,33,40,38,32,28,51,79,101,50,59,51,32,46,34,34,31,35,67,70,128

pLDDT: mean 82.46, std 14.13, range [42.72, 98.06]

Radius of gyration: 21.19 Å; Cα contacts (8 Å, |Δi|>4): 526; chains: 1; bounding box: 42×35×69 Å

Nearest PDB structures (foldseek):
  5k21-assembly1_A  TM=7.558E-01  e=1.477E-06  Mycolicibacterium fortuitum subsp. fortuitum DSM 46621 = ATCC 6841 = JCM 6387
  4h6c-assembly2_B  TM=7.038E-01  e=1.063E-04  Physcomitrium patens
  4h6c-assembly3_G  TM=6.742E-01  e=1.987E-04  Physcomitrium patens

Mean predicted aligned error: 11.82 Å

Sequence (225 aa):
MTFTASASANGEAYTKENVLVTAVSSATATSEISQEDALEKAMMLAQELANETAIYDANVINEATSISTDLENYNVTQIDSPADISFYYTTNKNVTSFTQTKLYGSGSNESNLQTFNGPLFLDAALTQKIGKWALTQTVYNINSEPTGIFDRTGAITFYLPNGQITTMNNIPTFKRSDGAFINIPGTHLSTILGGTNKYLNTRGIFSKTLPVNSDIFYANMYFNK

Organism: NCBI:txid1070528